Protein AF-A0A072PX23-F1 (afdb_monomer)

Foldseek 3Di:
DPLQVVLVVLVVVLLVVLLVCQAPFDVVVTAADAFEAAEQSLLSSQLSLQVCLAENHFHPVLCVCVVVVVVQVLVDDLPDLHDDDDPVSCVVRPPRGRNVSSQRAAERAYEQYFDAPDQRPVNPDSSRSGSEDHQSHLEYHYEHEQLAFQVNSHGDFYADDPPDDQDPVSGGYDYHEHEYFYDYRCLCCPDDPDVLSVLLNVLLSQLRCVVVVNDHDDPADPVHRPPPPPQWWDPCLPPQQPDPAGDEPAADPDPGPPDDPVVVVVVVSVPGDGDNDADDPGPRRNYAYEPNCVRYDCPYPPNQFFPPDCPPQWTHGNDHPPHDDTHHHDDDDPSSVVSSSSRNVTTDDRPDDPDDPPD

Sequence (359 aa):
MSAGAYGLGISSNIRSIYGFLAHNYDPNPGDEIFFFGFSRGAFTARSIAGLVTKLGLLTKRGMDYFPEVYDEFYKSPAETPDFHFSDSLLKKIGKDRVDKAKYSVKIVGVWDTVEFHGAGMSGEKIEFHNAKLSRKIQYAYHALALDERRSPYAPTLWQWPSGYTPNSDGTGLQVMKQVWFSGVHSDVGGGKYDPSCSDVTLAWMIAQCHGDGKLSFIDEDPENPDDANEYYLLPDRLKKNPNTRWTRLAKAPDPDPLDTFWDTAWDTIQSFSSQDRKALVLDNTKERIHRSVRDRDLKAWPCSLLDGTNQGGAWGLKVPGQGGRALQEAEPDPVADAIEEKYINRIRAAPGQKGAAKI

Structure (mmCIF, N/CA/C/O backbone):
data_AF-A0A072PX23-F1
#
_entry.id   AF-A0A072PX23-F1
#
loop_
_atom_site.group_PDB
_atom_site.id
_atom_site.type_symbol
_atom_site.label_atom_id
_atom_site.label_alt_id
_atom_site.label_comp_id
_atom_site.label_asym_id
_atom_site.label_entity_id
_atom_site.label_seq_id
_atom_site.pdbx_PDB_ins_code
_atom_site.Cartn_x
_atom_site.Cartn_y
_atom_site.Cartn_z
_atom_site.occupancy
_atom_site.B_iso_or_equiv
_atom_site.auth_seq_id
_atom_site.auth_comp_id
_atom_site.auth_asym_id
_atom_site.auth_atom_id
_atom_site.pdbx_PDB_model_num
ATOM 1 N N . MET A 1 1 ? -7.756 30.399 -4.592 1.00 25.22 1 MET A N 1
ATOM 2 C CA . MET A 1 1 ? -8.877 29.785 -3.841 1.00 25.22 1 MET A CA 1
ATOM 3 C C . MET A 1 1 ? -8.954 28.257 -4.006 1.00 25.22 1 MET A C 1
ATOM 5 O O . MET A 1 1 ? -10.022 27.693 -3.837 1.00 25.22 1 MET A O 1
ATOM 9 N N . SER A 1 2 ? -7.857 27.548 -4.299 1.00 28.66 2 SER A N 1
ATOM 10 C CA . SER A 1 2 ? -7.917 26.123 -4.671 1.00 28.66 2 SER A CA 1
ATOM 11 C C . SER A 1 2 ? -7.426 25.161 -3.576 1.00 28.66 2 SER A C 1
ATOM 13 O O . SER A 1 2 ? -7.948 24.063 -3.481 1.00 28.66 2 SER A O 1
ATOM 15 N N . ALA A 1 3 ? -6.520 25.560 -2.676 1.00 29.39 3 ALA A N 1
ATOM 16 C CA . ALA A 1 3 ? -5.943 24.648 -1.674 1.00 29.39 3 ALA A CA 1
ATOM 17 C C . ALA A 1 3 ? -6.942 24.098 -0.625 1.00 29.39 3 ALA A C 1
ATOM 19 O O . ALA A 1 3 ? -6.778 22.969 -0.175 1.00 29.39 3 ALA A O 1
ATOM 20 N N . GLY A 1 4 ? -7.985 24.857 -0.257 1.00 26.73 4 GLY A N 1
ATOM 21 C CA . GLY A 1 4 ? -8.984 24.435 0.744 1.00 26.73 4 GLY A CA 1
ATOM 22 C C . GLY A 1 4 ? -9.999 23.397 0.243 1.00 26.73 4 GLY A C 1
ATOM 23 O O . GLY A 1 4 ? -10.503 22.602 1.022 1.00 26.73 4 GLY A O 1
ATOM 24 N N . ALA A 1 5 ? -10.261 23.326 -1.066 1.00 33.44 5 ALA A N 1
ATOM 25 C CA . ALA A 1 5 ? -11.189 22.336 -1.624 1.00 33.44 5 ALA A CA 1
ATOM 26 C C . ALA A 1 5 ? -10.592 20.914 -1.665 1.00 33.44 5 ALA A C 1
ATOM 28 O O . ALA A 1 5 ? -11.327 19.927 -1.697 1.00 33.44 5 ALA A O 1
ATOM 29 N N . TYR A 1 6 ? -9.259 20.793 -1.655 1.00 42.44 6 TYR A N 1
ATOM 30 C CA . TYR A 1 6 ? -8.575 19.514 -1.859 1.00 42.44 6 TYR A CA 1
ATOM 31 C C . TYR A 1 6 ? -8.356 18.708 -0.567 1.00 42.44 6 TYR A C 1
ATOM 33 O O . TYR A 1 6 ? -8.429 17.480 -0.618 1.00 42.44 6 TYR A O 1
ATOM 41 N N . GLY A 1 7 ? -8.155 19.363 0.586 1.00 45.78 7 GLY A N 1
ATOM 42 C CA . GLY A 1 7 ? -8.105 18.697 1.900 1.00 45.78 7 GLY A CA 1
ATOM 43 C C . GLY A 1 7 ? -9.457 18.091 2.292 1.00 45.78 7 GLY A C 1
ATOM 44 O O . GLY A 1 7 ? -9.535 16.925 2.687 1.00 45.78 7 GLY A O 1
ATOM 45 N N . LEU A 1 8 ? -10.538 18.836 2.026 1.00 51.56 8 LEU A N 1
ATOM 46 C CA . LEU A 1 8 ? -11.923 18.383 2.191 1.00 51.56 8 LEU A CA 1
ATOM 47 C C . LEU A 1 8 ? -12.223 17.090 1.413 1.00 51.56 8 LEU A C 1
ATOM 49 O O . LEU A 1 8 ? -12.950 16.228 1.912 1.00 51.56 8 LEU A O 1
ATOM 53 N N . GLY A 1 9 ? -11.629 16.918 0.225 1.00 64.88 9 GLY A N 1
ATOM 54 C CA . GLY A 1 9 ? -11.797 15.723 -0.604 1.00 64.88 9 GLY A CA 1
ATOM 55 C C . GLY A 1 9 ? -11.237 14.447 0.034 1.00 64.88 9 GLY A C 1
ATOM 56 O O . GLY A 1 9 ? -11.906 13.416 0.025 1.00 64.88 9 GLY A O 1
ATOM 57 N N . ILE A 1 10 ? -10.053 14.503 0.654 1.00 69.81 10 ILE A N 1
ATOM 58 C CA . ILE A 1 10 ? -9.449 13.322 1.301 1.00 69.81 10 ILE A CA 1
ATOM 59 C C . ILE A 1 10 ? -10.177 12.962 2.583 1.00 69.81 10 ILE A C 1
ATOM 61 O O . ILE A 1 10 ? -10.516 11.793 2.770 1.00 69.81 10 ILE A O 1
ATOM 65 N N . SER A 1 11 ? -10.464 13.942 3.445 1.00 75.50 11 SER A N 1
ATOM 66 C CA . SER A 1 11 ? -11.243 13.685 4.659 1.00 75.50 11 SER A CA 1
ATOM 67 C C . SER A 1 11 ? -12.612 13.105 4.302 1.00 75.50 11 SER A C 1
ATOM 69 O O . SER A 1 11 ? -13.101 12.203 4.976 1.00 75.50 11 SER A O 1
ATOM 71 N N . SER A 1 12 ? -13.245 13.583 3.224 1.00 81.31 12 SER A N 1
ATOM 72 C CA . SER A 1 12 ? -14.483 12.991 2.700 1.00 81.31 12 SER A CA 1
ATOM 73 C C . SER A 1 12 ? -14.292 11.542 2.237 1.00 81.31 12 SER A C 1
ATOM 75 O O . SER A 1 12 ? -15.055 10.668 2.651 1.00 81.31 12 SER A O 1
ATOM 77 N N . ASN A 1 13 ? -13.245 11.255 1.458 1.00 84.75 13 ASN A N 1
ATOM 78 C CA . ASN A 1 13 ? -12.951 9.901 0.982 1.00 84.75 13 ASN A CA 1
ATOM 79 C C . ASN A 1 13 ? -12.694 8.930 2.138 1.00 84.75 13 ASN A C 1
ATOM 81 O O . ASN A 1 13 ? -13.273 7.852 2.159 1.00 84.75 13 ASN A O 1
ATOM 85 N N . ILE A 1 14 ? -11.887 9.311 3.131 1.00 87.50 14 ILE A N 1
ATOM 86 C CA . ILE A 1 14 ? -11.585 8.461 4.294 1.00 87.50 14 ILE A CA 1
ATOM 87 C C . ILE A 1 14 ? -12.855 8.157 5.084 1.00 87.50 14 ILE A C 1
ATOM 89 O O . ILE A 1 14 ? -13.103 6.999 5.409 1.00 87.50 14 ILE A O 1
ATOM 93 N N . ARG A 1 15 ? -13.686 9.171 5.353 1.00 89.62 15 ARG A N 1
ATOM 94 C CA . ARG A 1 15 ? -14.976 8.987 6.037 1.00 89.62 15 ARG A CA 1
ATOM 95 C C . ARG A 1 15 ? -15.917 8.083 5.240 1.00 89.62 15 ARG A C 1
ATOM 97 O O . ARG A 1 15 ? -16.551 7.210 5.823 1.00 89.62 15 ARG A O 1
ATOM 104 N N . SER A 1 16 ? -15.958 8.248 3.919 1.00 92.19 16 SER A N 1
ATOM 105 C CA . SER A 1 16 ? -16.788 7.432 3.025 1.00 92.19 16 SER A CA 1
ATOM 106 C C . SER A 1 16 ? -16.322 5.975 2.987 1.00 92.19 16 SER A C 1
ATOM 108 O O . SER A 1 16 ? -17.139 5.071 3.136 1.00 92.19 16 SER A O 1
ATOM 110 N N . ILE A 1 17 ? -15.011 5.734 2.868 1.00 94.94 17 ILE A N 1
ATOM 111 C CA . ILE A 1 17 ? -14.429 4.384 2.898 1.00 94.94 17 ILE A CA 1
ATOM 112 C C . ILE A 1 17 ? -14.666 3.739 4.266 1.00 94.94 17 ILE A C 1
ATOM 114 O O . ILE A 1 17 ? -15.087 2.589 4.335 1.00 94.94 17 ILE A O 1
ATOM 118 N N . TYR A 1 18 ? -14.449 4.473 5.361 1.00 95.88 18 TYR A N 1
ATOM 119 C CA . TYR A 1 18 ? -14.726 3.966 6.704 1.00 95.88 18 TYR A CA 1
ATOM 120 C C . TYR A 1 18 ? -16.203 3.586 6.868 1.00 95.88 18 TYR A C 1
ATOM 122 O O . TYR A 1 18 ? -16.509 2.505 7.366 1.00 95.88 18 TYR A O 1
ATOM 130 N N . GLY A 1 19 ? -17.116 4.440 6.394 1.00 97.06 19 GLY A N 1
ATOM 131 C CA . GLY A 1 19 ? -18.546 4.155 6.364 1.00 97.06 19 GLY A CA 1
ATOM 132 C C . GLY A 1 19 ? -18.865 2.894 5.562 1.00 97.06 19 GLY A C 1
ATOM 133 O O . GLY A 1 19 ? -19.565 2.023 6.072 1.00 97.06 19 GLY A O 1
ATOM 134 N N . PHE A 1 20 ? -18.305 2.744 4.360 1.00 97.19 20 PHE A N 1
ATOM 135 C CA . PHE A 1 20 ? -18.459 1.534 3.548 1.00 97.19 20 PHE A CA 1
ATOM 136 C C . PHE A 1 20 ? -18.014 0.277 4.309 1.00 97.19 20 PHE A C 1
ATOM 138 O O . PHE A 1 20 ? -18.760 -0.699 4.364 1.00 97.19 20 PHE A O 1
ATOM 145 N N . LEU A 1 21 ? -16.848 0.310 4.957 1.00 97.88 21 LEU A N 1
ATOM 146 C CA . LEU A 1 21 ? -16.348 -0.819 5.744 1.00 97.88 21 LEU A CA 1
ATOM 147 C C . LEU A 1 21 ? -17.257 -1.126 6.938 1.00 97.88 21 LEU A C 1
ATOM 149 O O . LEU A 1 21 ? -17.643 -2.272 7.127 1.00 97.88 21 LEU A O 1
ATOM 153 N N . ALA A 1 22 ? -17.674 -0.115 7.702 1.00 97.25 22 ALA A N 1
ATOM 154 C CA . ALA A 1 22 ? -18.580 -0.285 8.842 1.00 97.25 22 ALA A CA 1
ATOM 155 C C . ALA A 1 22 ? -19.941 -0.905 8.458 1.00 97.25 22 ALA A C 1
ATOM 157 O O . ALA A 1 22 ? -20.584 -1.565 9.278 1.00 97.25 22 ALA A O 1
ATOM 158 N N . HIS A 1 23 ? -20.389 -0.703 7.215 1.00 96.50 23 HIS A N 1
ATOM 159 C CA . HIS A 1 23 ? -21.647 -1.258 6.713 1.00 96.50 23 HIS A CA 1
ATOM 160 C C . HIS A 1 23 ? -21.522 -2.673 6.147 1.00 96.50 23 HIS A C 1
ATOM 162 O O . HIS A 1 23 ? -22.518 -3.400 6.157 1.00 96.50 23 HIS A O 1
ATOM 168 N N . ASN A 1 24 ? -20.347 -3.055 5.650 1.00 96.38 24 ASN A N 1
ATOM 169 C CA . ASN A 1 24 ? -20.184 -4.289 4.880 1.00 96.38 24 ASN A CA 1
ATOM 170 C C . ASN A 1 24 ? -19.290 -5.331 5.555 1.00 96.38 24 ASN A C 1
ATOM 172 O O . ASN A 1 24 ? -19.389 -6.495 5.198 1.00 96.38 24 ASN A O 1
ATOM 176 N N . TYR A 1 25 ? -18.469 -4.939 6.531 1.00 97.00 25 TYR A N 1
ATOM 177 C CA . TYR A 1 25 ? -17.578 -5.854 7.238 1.00 97.00 25 TYR A CA 1
ATOM 178 C C . TYR A 1 25 ? -18.366 -6.890 8.044 1.00 97.00 25 TYR A C 1
ATOM 180 O O . TYR A 1 25 ? -19.068 -6.529 8.998 1.00 97.00 25 TYR A O 1
ATOM 188 N N . ASP A 1 26 ? -18.203 -8.170 7.714 1.00 95.38 26 ASP A N 1
ATOM 189 C CA . ASP A 1 26 ? -18.678 -9.269 8.542 1.00 95.38 26 ASP A CA 1
ATOM 190 C C . ASP A 1 26 ? -17.642 -9.579 9.631 1.00 95.38 26 ASP A C 1
ATOM 192 O O . ASP A 1 26 ? -16.517 -10.005 9.345 1.00 95.38 26 ASP A O 1
ATOM 196 N N . PRO A 1 27 ? -17.983 -9.387 10.917 1.00 93.19 27 PRO A N 1
ATOM 197 C CA . PRO A 1 27 ? -17.113 -9.807 11.989 1.00 93.19 27 PRO A CA 1
ATOM 198 C C . PRO A 1 27 ? -16.885 -11.324 12.028 1.00 93.19 27 PRO A C 1
ATOM 200 O O . PRO A 1 27 ? -15.869 -11.723 12.576 1.00 93.19 27 PRO A O 1
ATOM 203 N N . ASN A 1 28 ? -17.764 -12.196 11.544 1.00 92.56 28 ASN A N 1
ATOM 204 C CA . ASN A 1 28 ? -17.696 -13.633 11.820 1.00 92.56 28 ASN A CA 1
ATOM 205 C C . ASN A 1 28 ? -17.541 -14.455 10.525 1.00 92.56 28 ASN A C 1
ATOM 207 O O . ASN A 1 28 ? -18.525 -14.650 9.825 1.00 92.56 28 ASN A O 1
ATOM 211 N N . PRO A 1 29 ? -16.346 -15.007 10.228 1.00 89.12 29 PRO A N 1
ATOM 212 C CA . PRO A 1 29 ? -15.157 -15.099 11.088 1.00 89.12 29 PRO A CA 1
ATOM 213 C C . PRO A 1 29 ? -14.333 -13.803 11.190 1.00 89.12 29 PRO A C 1
ATOM 215 O O . PRO A 1 29 ? -13.571 -13.654 12.148 1.00 89.12 29 PRO A O 1
ATOM 218 N N . GLY A 1 30 ? -14.531 -12.864 10.262 1.00 92.25 30 GLY A N 1
ATOM 219 C CA . GLY A 1 30 ? -13.852 -11.572 10.208 1.00 92.25 30 GLY A CA 1
ATOM 220 C C . GLY A 1 30 ? -13.264 -11.355 8.826 1.00 92.25 30 GLY A C 1
ATOM 221 O O . GLY A 1 30 ? -12.303 -12.039 8.482 1.00 92.25 30 GLY A O 1
ATOM 222 N N . ASP A 1 31 ? -13.807 -10.405 8.065 1.00 94.94 31 ASP A N 1
ATOM 223 C CA . ASP A 1 31 ? -13.301 -10.144 6.716 1.00 94.94 31 ASP A CA 1
ATOM 224 C C . ASP A 1 31 ? -11.833 -9.699 6.728 1.00 94.94 31 ASP A C 1
ATOM 226 O O . ASP A 1 31 ? -11.320 -9.118 7.695 1.00 94.94 31 ASP A O 1
ATOM 230 N N . GLU A 1 32 ? -11.155 -9.953 5.615 1.00 94.38 32 GLU A N 1
ATOM 231 C CA . GLU A 1 32 ? -9.824 -9.435 5.326 1.00 94.38 32 GLU A CA 1
ATOM 232 C C . GLU A 1 32 ? -9.943 -8.157 4.483 1.00 94.38 32 GLU A C 1
ATOM 234 O O . GLU A 1 32 ? -10.728 -8.085 3.540 1.00 94.38 32 GLU A O 1
ATOM 239 N N . ILE A 1 33 ? -9.171 -7.124 4.828 1.00 95.94 33 ILE A N 1
ATOM 240 C CA . ILE A 1 33 ? -9.211 -5.819 4.160 1.00 95.94 33 ILE A CA 1
ATOM 241 C C . ILE A 1 33 ? -7.900 -5.582 3.416 1.00 95.94 33 ILE A C 1
ATOM 243 O O . ILE A 1 33 ? -6.809 -5.716 3.977 1.00 95.94 33 ILE A O 1
ATOM 247 N N . PHE A 1 34 ? -8.030 -5.164 2.161 1.00 96.06 34 PHE A N 1
ATOM 248 C CA . PHE A 1 34 ? -6.931 -4.867 1.254 1.00 96.06 34 PHE A CA 1
ATOM 249 C C . PHE A 1 34 ? -7.095 -3.435 0.755 1.00 96.06 34 PHE A C 1
ATOM 251 O O . PHE A 1 34 ? -8.143 -3.080 0.216 1.00 96.06 34 PHE A O 1
ATOM 258 N N . PHE A 1 35 ? -6.076 -2.600 0.942 1.00 96.75 35 PHE A N 1
ATOM 259 C CA . PHE A 1 35 ? -6.090 -1.226 0.454 1.00 96.75 35 PHE A CA 1
ATOM 260 C C . PHE A 1 35 ? -5.077 -1.042 -0.661 1.00 96.75 35 PHE A C 1
ATOM 262 O O . PHE A 1 35 ? -3.897 -1.348 -0.490 1.00 96.75 35 PHE A O 1
ATOM 269 N N . PHE A 1 36 ? -5.539 -0.460 -1.766 1.00 95.56 36 PHE A N 1
ATOM 270 C CA . PHE A 1 36 ? -4.695 -0.084 -2.886 1.00 95.56 36 PHE A CA 1
ATOM 271 C C . PHE A 1 36 ? -4.855 1.392 -3.222 1.00 95.56 36 PHE A C 1
ATOM 273 O O . PHE A 1 36 ? -5.948 1.949 -3.108 1.00 95.56 36 PHE A O 1
ATOM 280 N N . GLY A 1 37 ? -3.773 2.047 -3.634 1.00 93.25 37 GLY A N 1
ATOM 281 C CA . GLY A 1 37 ? -3.861 3.442 -4.050 1.00 93.25 37 GLY A CA 1
ATOM 282 C C . GLY A 1 37 ? -2.606 3.963 -4.727 1.00 93.25 37 GLY A C 1
ATOM 283 O O . GLY A 1 37 ? -1.498 3.545 -4.415 1.00 93.25 37 GLY A O 1
ATOM 284 N N . PHE A 1 38 ? -2.787 4.925 -5.627 1.00 91.12 38 PHE A N 1
ATOM 285 C CA . PHE A 1 38 ? -1.712 5.647 -6.305 1.00 91.12 38 PHE A CA 1
ATOM 286 C C . PHE A 1 38 ? -1.719 7.122 -5.884 1.00 91.12 38 PHE A C 1
ATOM 288 O O . PHE A 1 38 ? -2.790 7.716 -5.722 1.00 91.12 38 PHE A O 1
ATOM 295 N N . SER A 1 39 ? -0.543 7.733 -5.713 1.00 85.81 39 SER A N 1
ATOM 296 C CA . SER A 1 39 ? -0.391 9.174 -5.494 1.00 85.81 39 SER A CA 1
ATOM 297 C C . SER A 1 39 ? -1.101 9.637 -4.212 1.00 85.81 39 SER A C 1
ATOM 299 O O . SER A 1 39 ? -0.893 9.096 -3.127 1.00 85.81 39 SER A O 1
ATOM 301 N N . ARG A 1 40 ? -2.005 10.610 -4.309 1.00 82.44 40 ARG A N 1
ATOM 302 C CA . ARG A 1 40 ? -2.888 11.029 -3.208 1.00 82.44 40 ARG A CA 1
ATOM 303 C C . ARG A 1 40 ? -3.872 9.932 -2.779 1.00 82.44 40 ARG A C 1
ATOM 305 O O . ARG A 1 40 ? -4.266 9.864 -1.614 1.00 82.44 40 ARG A O 1
ATOM 312 N N . GLY A 1 41 ? -4.254 9.051 -3.703 1.00 86.25 41 GLY A N 1
ATOM 313 C CA . GLY A 1 41 ? -5.030 7.849 -3.399 1.00 86.25 41 GLY A CA 1
ATOM 314 C C . GLY A 1 41 ? -4.245 6.874 -2.521 1.00 86.25 41 GLY A C 1
ATOM 315 O O . GLY A 1 41 ? -4.814 6.296 -1.602 1.00 86.25 41 GLY A O 1
ATOM 316 N N . ALA A 1 42 ? -2.925 6.767 -2.711 1.00 90.50 42 ALA A N 1
ATOM 317 C CA . ALA A 1 42 ? -2.057 5.999 -1.818 1.00 90.50 42 ALA A CA 1
ATOM 318 C C . ALA A 1 42 ? -2.028 6.589 -0.403 1.00 90.50 42 ALA A C 1
ATOM 320 O O . ALA A 1 42 ? -2.119 5.862 0.584 1.00 90.50 42 ALA A O 1
ATOM 321 N N . PHE A 1 43 ? -1.957 7.918 -0.290 1.00 87.50 43 PHE A N 1
ATOM 322 C CA . PHE A 1 43 ? -2.018 8.593 1.007 1.00 87.50 43 PHE A CA 1
ATOM 323 C C . PHE A 1 43 ? -3.361 8.347 1.712 1.00 87.50 43 PHE A C 1
ATOM 325 O O . PHE A 1 43 ? -3.399 8.080 2.915 1.00 87.50 43 PHE A O 1
ATOM 332 N N . THR A 1 44 ? -4.456 8.359 0.944 1.00 89.38 44 THR A N 1
ATOM 333 C CA . THR A 1 44 ? -5.803 8.005 1.418 1.00 89.38 44 THR A CA 1
ATOM 334 C C . THR A 1 44 ? -5.838 6.560 1.922 1.00 89.38 44 THR A C 1
ATOM 336 O O . THR A 1 44 ? -6.226 6.342 3.066 1.00 89.38 44 THR A O 1
ATOM 339 N N . ALA A 1 45 ? -5.359 5.598 1.120 1.00 93.94 45 ALA A N 1
ATOM 340 C CA . ALA A 1 45 ? -5.281 4.170 1.446 1.00 93.94 45 ALA A CA 1
ATOM 341 C C . ALA A 1 45 ? -4.488 3.904 2.737 1.00 93.94 45 ALA A C 1
ATOM 343 O O . ALA A 1 45 ? -4.935 3.174 3.620 1.00 93.94 45 ALA A O 1
ATOM 344 N N . ARG A 1 46 ? -3.336 4.561 2.891 1.00 92.94 46 ARG A N 1
ATOM 345 C CA . ARG A 1 46 ? -2.519 4.485 4.108 1.00 92.94 46 ARG A CA 1
ATOM 346 C C . ARG A 1 46 ? -3.245 5.053 5.321 1.00 92.94 46 ARG A C 1
ATOM 348 O O . ARG A 1 46 ? -3.262 4.421 6.372 1.00 92.94 46 ARG A O 1
ATOM 355 N N . SER A 1 47 ? -3.866 6.219 5.165 1.00 90.50 47 SER A N 1
ATOM 356 C CA . SER A 1 47 ? -4.572 6.906 6.250 1.00 90.50 47 SER A CA 1
ATOM 357 C C . SER A 1 47 ? -5.769 6.107 6.765 1.00 90.50 47 SER A C 1
ATOM 359 O O . SER A 1 47 ? -5.930 5.965 7.979 1.00 90.50 47 SER A O 1
ATOM 361 N N . ILE A 1 48 ? -6.581 5.536 5.866 1.00 94.00 48 ILE A N 1
ATOM 362 C CA . ILE A 1 48 ? -7.711 4.686 6.264 1.00 94.00 48 ILE A CA 1
ATOM 363 C C . ILE A 1 48 ? -7.239 3.364 6.882 1.00 94.00 48 ILE A C 1
ATOM 365 O O . ILE A 1 48 ? -7.802 2.942 7.890 1.00 94.00 48 ILE A O 1
ATOM 369 N N . ALA A 1 49 ? -6.162 2.754 6.371 1.00 95.25 49 ALA A N 1
ATOM 370 C CA . ALA A 1 49 ? -5.563 1.569 6.987 1.00 95.25 49 ALA A CA 1
ATOM 371 C C . ALA A 1 49 ? -5.098 1.853 8.424 1.00 95.25 49 ALA A C 1
ATOM 373 O O . ALA A 1 49 ? -5.375 1.089 9.353 1.00 95.25 49 ALA A O 1
ATOM 374 N N . GLY A 1 50 ? -4.444 2.994 8.637 1.00 92.44 50 GLY A N 1
ATOM 375 C CA . GLY A 1 50 ? -4.104 3.465 9.970 1.00 92.44 50 GLY A CA 1
ATOM 376 C C . GLY A 1 50 ? -5.343 3.648 10.853 1.00 92.44 50 GLY A C 1
ATOM 377 O O . GLY A 1 50 ? -5.315 3.298 12.033 1.00 92.44 50 GLY A O 1
ATOM 378 N N . LEU A 1 51 ? -6.434 4.216 10.322 1.00 92.38 51 LEU A N 1
ATOM 379 C CA . LEU A 1 51 ? -7.644 4.496 11.106 1.00 92.38 51 LEU A CA 1
ATOM 380 C C . LEU A 1 51 ? -8.269 3.187 11.589 1.00 92.38 51 LEU A C 1
ATOM 382 O O . LEU A 1 51 ? -8.473 3.015 12.789 1.00 92.38 51 LEU A O 1
ATOM 386 N N . VAL A 1 52 ? -8.461 2.234 10.675 1.00 95.50 52 VAL A N 1
ATOM 387 C CA . VAL A 1 52 ? -8.987 0.898 10.988 1.00 95.50 52 VAL A CA 1
ATOM 388 C C . VAL A 1 52 ? -8.095 0.179 12.000 1.00 95.50 52 VAL A C 1
ATOM 390 O O . VAL A 1 52 ? -8.594 -0.370 12.976 1.00 95.50 52 VAL A O 1
ATOM 393 N N . THR A 1 53 ? -6.769 0.219 11.845 1.00 94.62 53 THR A N 1
ATOM 394 C CA . THR A 1 53 ? -5.869 -0.498 12.770 1.00 94.62 53 THR A CA 1
ATOM 395 C C . THR A 1 53 ? -5.792 0.112 14.173 1.00 94.62 53 THR A C 1
ATOM 397 O O . THR A 1 53 ? -5.579 -0.613 15.153 1.00 94.62 53 THR A O 1
ATOM 400 N N . LYS A 1 54 ? -5.994 1.426 14.313 1.00 92.88 54 LYS A N 1
ATOM 401 C CA . LYS A 1 54 ? -6.021 2.094 15.623 1.00 92.88 54 LYS A CA 1
ATOM 402 C C . LYS A 1 54 ? -7.374 1.990 16.313 1.00 92.88 54 LYS A C 1
ATOM 404 O O . LYS A 1 54 ? -7.421 1.751 17.521 1.00 92.88 54 LYS A O 1
ATOM 409 N N . LEU A 1 55 ? -8.451 2.192 15.561 1.00 93.38 55 LEU A N 1
ATOM 410 C CA . LEU A 1 55 ? -9.801 2.363 16.089 1.00 93.38 55 LEU A CA 1
ATOM 411 C C . LEU A 1 55 ? -10.627 1.074 16.023 1.00 93.38 55 LEU A C 1
ATOM 413 O O . LEU A 1 55 ? -11.408 0.805 16.930 1.00 93.38 55 LEU A O 1
ATOM 417 N N . GLY A 1 56 ? -10.398 0.235 15.017 1.00 95.31 56 GLY A N 1
ATOM 418 C CA . GLY A 1 56 ? -11.306 -0.838 14.624 1.00 95.31 56 GLY A CA 1
ATOM 419 C C . GLY A 1 56 ? -12.368 -0.307 13.667 1.00 95.31 56 GLY A C 1
ATOM 420 O O . GLY A 1 56 ? -12.151 0.695 12.986 1.00 95.31 56 GLY A O 1
ATOM 421 N N . LEU A 1 57 ? -13.514 -0.981 13.617 1.00 97.50 57 LEU A N 1
ATOM 422 C CA . LEU A 1 57 ? -14.690 -0.502 12.893 1.00 97.50 57 LEU A CA 1
ATOM 423 C C . LEU A 1 57 ? -15.834 -0.237 13.869 1.00 97.50 57 LEU A C 1
ATOM 425 O O . LEU A 1 57 ? -15.960 -0.903 14.895 1.00 97.50 57 LEU A O 1
ATOM 429 N N . LEU A 1 58 ? -16.691 0.722 13.539 1.00 97.62 58 LEU A N 1
ATOM 430 C CA . LEU A 1 58 ? -17.998 0.847 14.173 1.00 97.62 58 LEU A CA 1
ATOM 431 C C . LEU A 1 58 ? -18.952 -0.126 13.483 1.00 97.62 58 LEU A C 1
ATOM 433 O O . LEU A 1 58 ? -18.762 -0.483 12.323 1.00 97.62 58 LEU A O 1
ATOM 437 N N . THR A 1 59 ? -19.986 -0.558 14.194 1.00 96.50 59 THR A N 1
ATOM 438 C CA . THR A 1 59 ? -21.114 -1.235 13.542 1.00 96.50 59 THR A CA 1
ATOM 439 C C . THR A 1 59 ? -21.984 -0.211 12.810 1.00 96.50 59 THR A C 1
ATOM 441 O O . THR A 1 59 ? -21.870 0.991 13.056 1.00 96.50 59 THR A O 1
ATOM 444 N N . LYS A 1 60 ? -22.934 -0.680 11.991 1.00 95.50 60 LYS A N 1
ATOM 445 C CA . LYS A 1 60 ? -23.964 0.168 11.362 1.00 95.50 60 LYS A CA 1
ATOM 446 C C . LYS A 1 60 ? -24.631 1.136 12.348 1.00 95.50 60 LYS A C 1
ATOM 448 O O . LYS A 1 60 ? -24.818 2.293 12.012 1.00 95.50 60 LYS A O 1
ATOM 453 N N . ARG A 1 61 ? -24.940 0.681 13.569 1.00 95.50 61 ARG A N 1
ATOM 454 C CA . ARG A 1 61 ? -25.523 1.525 14.627 1.00 95.50 61 ARG A CA 1
ATOM 455 C C . ARG A 1 61 ? -24.494 2.463 15.254 1.00 95.50 61 ARG A C 1
ATOM 457 O O . ARG A 1 61 ? -24.782 3.621 15.512 1.00 95.50 61 ARG A O 1
ATOM 464 N N . GLY A 1 62 ? -23.270 1.980 15.463 1.00 96.19 62 GLY A N 1
ATOM 465 C CA . GLY A 1 62 ? -22.187 2.795 16.018 1.00 96.19 62 GLY A CA 1
ATOM 466 C C . GLY A 1 62 ? -21.849 4.002 15.142 1.00 96.19 62 GLY A C 1
ATOM 467 O O . GLY A 1 62 ? -21.422 5.029 15.665 1.00 96.19 62 GLY A O 1
ATOM 468 N N . MET A 1 63 ? -22.086 3.901 13.829 1.00 96.81 63 MET A N 1
ATOM 469 C CA . MET A 1 63 ? -21.887 4.995 12.877 1.00 96.81 63 MET A CA 1
ATOM 470 C C . MET A 1 63 ? -22.740 6.241 13.162 1.00 96.81 63 MET A C 1
ATOM 472 O O . MET A 1 63 ? -22.328 7.323 12.747 1.00 96.81 63 MET A O 1
ATOM 476 N N . ASP A 1 64 ? -23.832 6.140 13.929 1.00 96.44 64 ASP A N 1
ATOM 477 C CA . ASP A 1 64 ? -24.610 7.306 14.387 1.00 96.44 64 ASP A CA 1
ATOM 478 C C . ASP A 1 64 ? -23.750 8.280 15.217 1.00 96.44 64 ASP A C 1
ATOM 480 O O . ASP A 1 64 ? -23.980 9.489 15.219 1.00 96.44 64 ASP A O 1
ATOM 484 N N . TYR A 1 65 ? -22.710 7.763 15.879 1.00 96.44 65 TYR A N 1
ATOM 485 C CA . TYR A 1 65 ? -21.758 8.534 16.682 1.00 96.44 65 TYR A CA 1
ATOM 486 C C . TYR A 1 65 ? -20.449 8.835 15.941 1.00 96.44 65 TYR A C 1
ATOM 488 O O . TYR A 1 65 ? -19.519 9.386 16.532 1.00 96.44 65 TYR A O 1
ATOM 496 N N . PHE A 1 66 ? -20.339 8.482 14.656 1.00 94.69 66 PHE A N 1
ATOM 497 C CA . PHE A 1 66 ? -19.085 8.600 13.911 1.00 94.69 66 PHE A CA 1
ATOM 498 C C . PHE A 1 66 ? -18.493 10.018 13.883 1.00 94.69 66 PHE A C 1
ATOM 500 O O . PHE A 1 66 ? -17.280 10.112 14.053 1.00 94.69 66 PHE A O 1
ATOM 507 N N . PRO A 1 67 ? -19.263 11.118 13.737 1.00 92.56 67 PRO A N 1
ATOM 508 C CA . PRO A 1 67 ? -18.690 12.465 13.794 1.00 92.56 67 PRO A CA 1
ATOM 509 C C . PRO A 1 67 ? -17.951 12.746 15.111 1.00 92.56 67 PRO A C 1
ATOM 511 O O . PRO A 1 67 ? -16.823 13.226 15.094 1.00 92.56 67 PRO A O 1
ATOM 514 N N . GLU A 1 68 ? -18.542 12.363 16.246 1.00 93.75 68 GLU A N 1
ATOM 515 C CA . GLU A 1 68 ? -17.949 12.546 17.578 1.00 93.75 68 GLU A CA 1
ATOM 516 C C . GLU A 1 68 ? -16.698 11.672 17.758 1.00 93.75 68 GLU A C 1
ATOM 518 O O . GLU A 1 68 ? -15.677 12.127 18.272 1.00 93.75 68 GLU A O 1
ATOM 523 N N . VAL A 1 69 ? -16.767 10.422 17.285 1.00 93.00 69 VAL A N 1
ATOM 524 C CA . VAL A 1 69 ? -15.644 9.473 17.283 1.00 93.00 69 VAL A CA 1
ATOM 525 C C . VAL A 1 69 ? -14.478 9.991 16.457 1.00 93.00 69 VAL A C 1
ATOM 527 O O . VAL A 1 69 ? -13.333 9.940 16.903 1.00 93.00 69 VAL A O 1
ATOM 530 N N . TYR A 1 70 ? -14.765 10.465 15.248 1.00 89.19 70 TYR A N 1
ATOM 531 C CA . TYR A 1 70 ? -13.770 10.977 14.323 1.00 89.19 70 TYR A CA 1
ATOM 532 C C . TYR A 1 70 ? -13.096 12.211 14.935 1.00 89.19 70 TYR A C 1
ATOM 534 O O . TYR A 1 70 ? -11.877 12.229 15.063 1.00 89.19 70 TYR A O 1
ATOM 542 N N . ASP A 1 71 ? -13.864 13.177 15.441 1.00 88.25 71 ASP A N 1
ATOM 543 C CA . ASP A 1 71 ? -13.323 14.375 16.094 1.00 88.25 71 ASP A CA 1
ATOM 544 C C . ASP A 1 71 ? -12.420 14.060 17.296 1.00 88.25 71 ASP A C 1
ATOM 546 O O . ASP A 1 71 ? -11.398 14.721 17.498 1.00 88.25 71 ASP A O 1
ATOM 550 N N . GLU A 1 72 ? -12.786 13.075 18.120 1.00 90.38 72 GLU A N 1
ATOM 551 C CA . GLU A 1 72 ? -11.961 12.644 19.251 1.00 90.38 72 GLU A CA 1
ATOM 552 C C . GLU A 1 72 ? -10.689 11.925 18.775 1.00 90.38 72 GLU A C 1
ATOM 554 O O . GLU A 1 72 ? -9.597 12.188 19.285 1.00 90.38 72 GLU A O 1
ATOM 559 N N . PHE A 1 73 ? -10.803 11.090 17.739 1.00 87.19 73 PHE A N 1
ATOM 560 C CA . PHE A 1 73 ? -9.671 10.414 17.111 1.00 87.19 73 PHE A CA 1
ATOM 561 C C . PHE A 1 73 ? -8.609 11.398 16.608 1.00 87.19 73 PHE A C 1
ATOM 563 O O . PHE A 1 73 ? -7.428 11.205 16.891 1.00 87.19 73 PHE A O 1
ATOM 570 N N . TYR A 1 74 ? -9.001 12.482 15.934 1.00 78.75 74 TYR A N 1
ATOM 571 C CA . TYR A 1 74 ? -8.044 13.478 15.427 1.00 78.75 74 TYR A CA 1
ATOM 572 C C . TYR A 1 74 ? -7.387 14.327 16.514 1.00 78.75 74 TYR A C 1
ATOM 574 O O . TYR A 1 74 ? -6.325 14.906 16.288 1.00 78.75 74 TYR A O 1
ATOM 582 N N . LYS A 1 75 ? -7.988 14.391 17.703 1.00 84.12 75 LYS A N 1
ATOM 583 C CA . LYS A 1 75 ? -7.392 15.051 18.872 1.00 84.12 75 LYS A CA 1
ATOM 584 C C . LYS A 1 75 ? -6.461 14.116 19.650 1.00 84.12 75 LYS A C 1
ATOM 586 O O . LYS A 1 75 ? -5.687 14.597 20.477 1.00 84.12 75 LYS A O 1
ATOM 591 N N . SER A 1 76 ? -6.521 12.805 19.400 1.00 79.19 76 SER A N 1
ATOM 592 C CA . SER A 1 76 ? -5.644 11.819 20.032 1.00 79.19 76 SER A CA 1
ATOM 593 C C . SER A 1 76 ? -4.198 11.974 19.543 1.00 79.19 76 SER A C 1
ATOM 595 O O . SER A 1 76 ? -3.976 12.194 18.350 1.00 79.19 76 SER A O 1
ATOM 597 N N . PRO A 1 77 ? -3.190 11.788 20.417 1.00 78.44 77 PRO A N 1
ATOM 598 C CA . PRO A 1 77 ? -1.795 11.784 19.995 1.00 78.44 77 PRO A CA 1
ATOM 599 C C . PRO A 1 77 ? -1.528 10.744 18.900 1.00 78.44 77 PRO A C 1
ATOM 601 O O . PRO A 1 77 ? -2.006 9.608 18.954 1.00 78.44 77 PRO A O 1
ATOM 604 N N . ALA A 1 78 ? -0.726 11.125 17.910 1.00 69.50 78 ALA A N 1
ATOM 605 C CA . ALA A 1 78 ? -0.401 10.293 16.756 1.00 69.50 78 ALA A CA 1
ATOM 606 C C . ALA A 1 78 ? 0.397 9.035 17.130 1.00 69.50 78 ALA A C 1
ATOM 608 O O . ALA A 1 78 ? 0.361 8.027 16.421 1.00 69.50 78 ALA A O 1
ATOM 609 N N . GLU A 1 79 ? 1.141 9.103 18.226 1.00 72.31 79 GLU A N 1
ATOM 610 C CA . GLU A 1 79 ? 2.074 8.081 18.682 1.00 72.31 79 GLU A CA 1
ATOM 611 C C . GLU A 1 79 ? 1.379 6.928 19.410 1.00 72.31 79 GLU A C 1
ATOM 613 O O . GLU A 1 79 ? 1.994 5.876 19.595 1.00 72.31 79 GLU A O 1
ATOM 618 N N . THR A 1 80 ? 0.108 7.081 19.803 1.00 79.06 80 THR A N 1
ATOM 619 C CA . THR A 1 80 ? -0.610 5.988 20.462 1.00 79.06 80 THR A CA 1
ATOM 620 C C . THR A 1 80 ? -0.858 4.843 19.471 1.00 79.06 80 THR A C 1
ATOM 622 O O . THR A 1 80 ? -1.321 5.082 18.344 1.00 79.06 80 THR A O 1
ATOM 625 N N . PRO A 1 81 ? -0.539 3.587 19.851 1.00 79.44 81 PRO A N 1
ATOM 626 C CA . PRO A 1 81 ? -0.728 2.426 18.979 1.00 79.44 81 PRO A CA 1
ATOM 627 C C . PRO A 1 81 ? -2.211 2.112 18.744 1.00 79.44 81 PRO A C 1
ATOM 629 O O . PRO A 1 81 ? -2.576 1.599 17.685 1.00 79.44 81 PRO A O 1
ATOM 632 N N . ASP A 1 82 ? -3.056 2.468 19.712 1.00 86.38 82 ASP A N 1
ATOM 633 C CA . ASP A 1 82 ? -4.497 2.268 19.704 1.00 86.38 82 ASP A CA 1
ATOM 634 C C . ASP A 1 82 ? -5.199 3.581 20.037 1.00 86.38 82 ASP A C 1
ATOM 636 O O . ASP A 1 82 ? -4.699 4.403 20.810 1.00 86.38 82 ASP A O 1
ATOM 640 N N . PHE A 1 83 ? -6.379 3.764 19.450 1.00 88.69 83 PHE A N 1
ATOM 641 C CA . PHE A 1 83 ? -7.288 4.814 19.872 1.00 88.69 83 PHE A CA 1
ATOM 642 C C . PHE A 1 83 ? -8.050 4.357 21.119 1.00 88.69 83 PHE A C 1
ATOM 644 O O . PHE A 1 83 ? -8.599 3.250 21.154 1.00 88.69 83 PHE A O 1
ATOM 651 N N . HIS A 1 84 ? -8.075 5.220 22.131 1.00 89.56 84 HIS A N 1
ATOM 652 C CA . HIS A 1 84 ? -8.809 5.006 23.369 1.00 89.56 84 HIS A CA 1
ATOM 653 C C . HIS A 1 84 ? -9.973 5.987 23.417 1.00 89.56 84 HIS A C 1
ATOM 655 O O . HIS A 1 84 ? -9.762 7.185 23.563 1.00 89.56 84 HIS A O 1
ATOM 661 N N . PHE A 1 85 ? -11.188 5.458 23.291 1.00 91.25 85 PHE A N 1
ATOM 662 C CA . PHE A 1 85 ? -12.414 6.233 23.431 1.00 91.25 85 PHE A CA 1
ATOM 663 C C . PHE A 1 85 ? -12.537 6.791 24.854 1.00 91.25 85 PHE A C 1
ATOM 665 O O . PHE A 1 85 ? -12.301 6.074 25.830 1.00 91.25 85 PHE A O 1
ATOM 672 N N . SER A 1 86 ? -12.985 8.036 24.974 1.00 93.44 86 SER A N 1
ATOM 673 C CA . SER A 1 86 ? -13.347 8.654 26.241 1.00 93.44 86 SER A CA 1
ATOM 674 C C . SER A 1 86 ? -14.504 7.909 26.906 1.00 93.44 86 SER A C 1
ATOM 676 O O . SER A 1 86 ? -15.380 7.350 26.240 1.00 93.44 86 SER A O 1
ATOM 678 N N . ASP A 1 87 ? -14.574 7.962 28.238 1.00 94.31 87 ASP A N 1
ATOM 679 C CA . ASP A 1 87 ? -15.666 7.342 29.001 1.00 94.31 87 ASP A CA 1
ATOM 680 C C . ASP A 1 87 ? -17.051 7.819 28.541 1.00 94.31 87 ASP A C 1
ATOM 682 O O . ASP A 1 87 ? -18.027 7.067 28.573 1.00 94.31 87 ASP A O 1
ATOM 686 N N . SER A 1 88 ? -17.146 9.080 28.109 1.00 94.00 88 SER A N 1
ATOM 687 C CA . SER A 1 88 ? -18.389 9.666 27.606 1.00 94.00 88 SER A CA 1
ATOM 688 C C . SER A 1 88 ? -18.850 9.000 26.309 1.00 94.00 88 SER A C 1
ATOM 690 O O . SER A 1 88 ? -20.021 8.644 26.172 1.00 94.00 88 SER A O 1
ATOM 692 N N . LEU A 1 89 ? -17.915 8.764 25.392 1.00 93.25 89 LEU A N 1
ATOM 693 C CA . LEU A 1 89 ? -18.171 8.189 24.085 1.00 93.25 89 LEU A CA 1
ATOM 694 C C . LEU A 1 89 ? -18.377 6.672 24.181 1.00 93.25 89 LEU A C 1
ATOM 696 O O . LEU A 1 89 ? -19.282 6.128 23.551 1.00 93.25 89 LEU A O 1
ATOM 700 N N . LEU A 1 90 ? -17.634 5.998 25.068 1.00 93.50 90 LEU A N 1
ATOM 701 C CA . LEU A 1 90 ? -17.855 4.590 25.409 1.00 93.50 90 LEU A CA 1
ATOM 702 C C . LEU A 1 90 ? -19.266 4.334 25.943 1.00 93.50 90 LEU A C 1
ATOM 704 O O . LEU A 1 90 ? -19.873 3.327 25.579 1.00 93.50 90 LEU A O 1
ATOM 708 N N . LYS A 1 91 ? -19.809 5.235 26.773 1.00 94.44 91 LYS A N 1
ATOM 709 C CA . LYS A 1 91 ? -21.190 5.128 27.278 1.00 94.44 91 LYS A CA 1
ATOM 710 C C . LYS A 1 91 ? -22.235 5.265 26.170 1.00 94.44 91 LYS A C 1
ATOM 712 O O . LYS A 1 91 ? -23.255 4.588 26.245 1.00 94.44 91 LYS A O 1
ATOM 717 N N . LYS A 1 92 ? -21.987 6.114 25.167 1.00 93.62 92 LYS A N 1
ATOM 718 C CA . LYS A 1 92 ? -22.889 6.301 24.018 1.00 93.62 92 LYS A CA 1
ATOM 719 C C . LYS A 1 92 ? -22.851 5.112 23.054 1.00 93.62 92 LYS A C 1
ATOM 721 O O . LYS A 1 92 ? -23.896 4.577 22.711 1.00 93.62 92 LYS A O 1
ATOM 726 N N . ILE A 1 93 ? -21.653 4.682 22.654 1.00 94.38 93 ILE A N 1
ATOM 727 C CA . ILE A 1 93 ? -21.455 3.635 21.635 1.00 94.38 93 ILE A CA 1
ATOM 728 C C . ILE A 1 93 ? -21.688 2.235 22.213 1.00 94.38 93 ILE A C 1
ATOM 730 O O . ILE A 1 93 ? -22.114 1.319 21.513 1.00 94.38 93 ILE A O 1
ATOM 734 N N . GLY A 1 94 ? -21.377 2.020 23.493 1.00 92.62 94 GLY A N 1
ATOM 735 C CA . GLY A 1 94 ? -21.566 0.731 24.149 1.00 92.62 94 GLY A CA 1
ATOM 736 C C . GLY A 1 94 ? -20.835 -0.405 23.428 1.00 92.62 94 GLY A C 1
ATOM 737 O O . GLY A 1 94 ? -19.605 -0.443 23.404 1.00 92.62 94 GLY A O 1
ATOM 738 N N . LYS A 1 95 ? -21.596 -1.358 22.875 1.00 92.62 95 LYS A N 1
ATOM 739 C CA . LYS A 1 95 ? -21.081 -2.543 22.160 1.00 92.62 95 LYS A CA 1
ATOM 740 C C . LYS A 1 95 ? -21.076 -2.386 20.639 1.00 92.62 95 LYS A C 1
ATOM 742 O O . LYS A 1 95 ? -20.688 -3.324 19.952 1.00 92.62 95 LYS A O 1
ATOM 747 N N . ASP A 1 96 ? -21.471 -1.231 20.110 1.00 96.56 96 ASP A N 1
ATOM 748 C CA . ASP A 1 96 ? -21.646 -0.999 18.674 1.00 96.56 96 ASP A CA 1
ATOM 749 C C . ASP A 1 96 ? -20.313 -0.754 17.935 1.00 96.56 96 ASP A C 1
ATOM 751 O O . ASP A 1 96 ? -20.213 0.086 17.039 1.00 96.56 96 ASP A O 1
ATOM 755 N N . ARG A 1 97 ? -19.288 -1.539 18.282 1.00 95.44 97 ARG A N 1
ATOM 756 C CA . ARG A 1 97 ? -17.930 -1.522 17.729 1.00 95.44 97 ARG A CA 1
ATOM 757 C C . ARG A 1 97 ? -17.420 -2.934 17.445 1.00 95.44 97 ARG A C 1
ATOM 759 O O . ARG A 1 97 ? -17.847 -3.907 18.062 1.00 95.44 97 ARG A O 1
ATOM 766 N N . VAL A 1 98 ? -16.453 -3.028 16.544 1.00 96.19 98 VAL A N 1
ATOM 767 C CA . VAL A 1 98 ? -15.821 -4.264 16.086 1.00 96.19 98 VAL A CA 1
ATOM 768 C C . VAL A 1 98 ? -14.310 -4.142 16.277 1.00 96.19 98 VAL A C 1
ATOM 770 O O . VAL A 1 98 ? -13.553 -3.882 15.343 1.00 96.19 98 VAL A O 1
ATOM 773 N N . ASP A 1 99 ? -13.857 -4.339 17.516 1.00 94.00 99 ASP A N 1
ATOM 774 C CA . ASP A 1 99 ? -12.445 -4.171 17.897 1.00 94.00 99 ASP A CA 1
ATOM 775 C C . ASP A 1 99 ? -11.505 -5.129 17.141 1.00 94.00 99 ASP A C 1
ATOM 777 O O . ASP A 1 99 ? -10.363 -4.782 16.844 1.00 94.00 99 ASP A O 1
ATOM 781 N N . LYS A 1 100 ? -11.986 -6.319 16.756 1.00 93.50 100 LYS A N 1
ATOM 782 C CA . LYS A 1 100 ? -11.193 -7.282 15.973 1.00 93.50 100 LYS A CA 1
ATOM 783 C C . LYS A 1 100 ? -10.816 -6.789 14.577 1.00 93.50 100 LYS A C 1
ATOM 785 O O . LYS A 1 100 ? -9.789 -7.214 14.053 1.00 93.50 100 LYS A O 1
ATOM 790 N N . ALA A 1 101 ? -11.570 -5.840 14.015 1.00 96.44 101 ALA A N 1
ATOM 791 C CA . ALA A 1 101 ? -11.237 -5.229 12.731 1.00 96.44 101 ALA A CA 1
ATOM 792 C C . ALA A 1 101 ? -9.906 -4.453 12.784 1.00 96.44 101 ALA A C 1
ATOM 794 O O . ALA A 1 101 ? -9.299 -4.194 11.753 1.00 96.44 101 ALA A O 1
ATOM 795 N N . LYS A 1 102 ? -9.361 -4.162 13.975 1.00 95.50 102 LYS A N 1
ATOM 796 C CA . LYS A 1 102 ? -8.001 -3.615 14.109 1.00 95.50 102 LYS A CA 1
ATOM 797 C C . LYS A 1 102 ? -6.922 -4.491 13.451 1.00 95.50 102 LYS A C 1
ATOM 799 O O . LYS A 1 102 ? -5.853 -3.976 13.141 1.00 95.50 102 LYS A O 1
ATOM 804 N N . TYR A 1 103 ? -7.193 -5.783 13.246 1.00 94.69 103 TYR A N 1
ATOM 805 C CA . TYR A 1 103 ? -6.273 -6.772 12.667 1.00 94.69 103 TYR A CA 1
ATOM 806 C C . TYR A 1 103 ? -6.755 -7.333 11.315 1.00 94.69 103 TYR A C 1
ATOM 808 O O . TYR A 1 103 ? -6.214 -8.333 10.823 1.00 94.69 103 TYR A O 1
ATOM 816 N N . SER A 1 104 ? -7.788 -6.729 10.715 1.00 95.50 104 SER A N 1
ATOM 817 C CA . SER A 1 104 ? -8.338 -7.190 9.435 1.00 95.50 104 SER A CA 1
ATOM 818 C C . SER A 1 104 ? -7.545 -6.700 8.228 1.00 95.50 104 SER A C 1
ATOM 820 O O . SER A 1 104 ? -7.615 -7.330 7.179 1.00 95.50 104 SER A O 1
ATOM 822 N N . VAL A 1 105 ? -6.757 -5.627 8.358 1.00 95.81 105 VAL A N 1
ATOM 823 C CA . VAL A 1 105 ? -5.962 -5.089 7.245 1.00 95.81 105 VAL A CA 1
ATOM 824 C C . VAL A 1 105 ? -4.790 -6.018 6.927 1.00 95.81 105 VAL A C 1
ATOM 826 O O . VAL A 1 105 ? -3.808 -6.078 7.669 1.00 95.81 105 VAL A O 1
ATOM 829 N N . LYS A 1 106 ? -4.891 -6.744 5.811 1.00 95.31 106 LYS A N 1
ATOM 830 C CA . LYS A 1 106 ? -3.875 -7.706 5.372 1.00 95.31 106 LYS A CA 1
ATOM 831 C C . LYS A 1 106 ? -2.836 -7.049 4.489 1.00 95.31 106 LYS A C 1
ATOM 833 O O . LYS A 1 106 ? -1.657 -7.137 4.806 1.00 95.31 106 LYS A O 1
ATOM 838 N N . ILE A 1 107 ? -3.263 -6.339 3.448 1.00 96.19 107 ILE A N 1
ATOM 839 C CA . ILE A 1 107 ? -2.352 -5.700 2.492 1.00 96.19 107 ILE A CA 1
ATOM 840 C C . ILE A 1 107 ? -2.642 -4.206 2.400 1.00 96.19 107 ILE A C 1
ATOM 842 O O . ILE A 1 107 ? -3.795 -3.786 2.284 1.00 96.19 107 ILE A O 1
ATOM 846 N N . VAL A 1 108 ? -1.575 -3.409 2.391 1.00 97.25 108 VAL A N 1
ATOM 847 C CA . VAL A 1 108 ? -1.595 -2.037 1.877 1.00 97.25 108 VAL A CA 1
ATOM 848 C C . VAL A 1 108 ? -0.590 -1.945 0.732 1.00 97.25 108 VAL A C 1
ATOM 850 O O . VAL A 1 108 ? 0.617 -1.905 0.967 1.00 97.25 108 VAL A O 1
ATOM 853 N N . GLY A 1 109 ? -1.095 -1.947 -0.502 1.00 96.75 109 GLY A N 1
ATOM 854 C CA . GLY A 1 109 ? -0.309 -1.872 -1.731 1.00 96.75 109 GLY A CA 1
ATOM 855 C C . GLY A 1 109 ? -0.430 -0.497 -2.375 1.00 96.75 109 GLY A C 1
ATOM 856 O O . GLY A 1 109 ? -1.509 -0.080 -2.778 1.00 96.75 109 GLY A O 1
ATOM 857 N N . VAL A 1 110 ? 0.663 0.247 -2.465 1.00 96.56 110 VAL A N 1
ATOM 858 C CA . VAL A 1 110 ? 0.631 1.635 -2.918 1.00 96.56 110 VAL A CA 1
ATOM 859 C C . VAL A 1 110 ? 1.653 1.943 -3.997 1.00 96.56 110 VAL A C 1
ATOM 861 O O . VAL A 1 110 ? 2.749 1.388 -4.028 1.00 96.56 110 VAL A O 1
ATOM 864 N N . TRP A 1 111 ? 1.303 2.898 -4.852 1.00 95.31 111 TRP A N 1
ATOM 865 C CA . TRP A 1 111 ? 2.192 3.475 -5.851 1.00 95.31 111 TRP A CA 1
ATOM 866 C C . TRP A 1 111 ? 2.458 4.933 -5.503 1.00 95.31 111 TRP A C 1
ATOM 868 O O . TRP A 1 111 ? 1.530 5.722 -5.322 1.00 95.31 111 TRP A O 1
ATOM 878 N N . ASP A 1 112 ? 3.738 5.262 -5.387 1.00 88.88 112 ASP A N 1
ATOM 879 C CA . ASP A 1 112 ? 4.305 6.603 -5.313 1.00 88.88 112 ASP A CA 1
ATOM 880 C C . ASP A 1 112 ? 3.495 7.576 -4.441 1.00 88.88 112 ASP A C 1
ATOM 882 O O . ASP A 1 112 ? 2.979 8.593 -4.897 1.00 88.88 112 ASP A O 1
ATOM 886 N N . THR A 1 113 ? 3.307 7.204 -3.168 1.00 88.31 113 THR A N 1
ATOM 887 C CA . THR A 1 113 ? 2.570 8.021 -2.195 1.00 88.31 113 THR A CA 1
ATOM 888 C C . THR A 1 113 ? 3.138 9.432 -2.138 1.00 88.31 113 THR A C 1
ATOM 890 O O . THR A 1 113 ? 4.297 9.593 -1.776 1.00 88.31 113 THR A O 1
ATOM 893 N N . VAL A 1 114 ? 2.300 10.439 -2.378 1.00 77.94 114 VAL A N 1
ATOM 894 C CA . VAL A 1 114 ? 2.658 11.851 -2.202 1.00 77.94 114 VAL A CA 1
ATOM 895 C C . VAL A 1 114 ? 1.788 12.468 -1.117 1.00 77.94 114 VAL A C 1
ATOM 897 O O . VAL A 1 114 ? 0.557 12.374 -1.149 1.00 77.94 114 VAL A O 1
ATOM 900 N N . GLU A 1 115 ? 2.435 13.070 -0.127 1.00 69.50 115 GLU A N 1
ATOM 901 C CA . GLU A 1 115 ? 1.765 13.843 0.913 1.00 69.50 115 GLU A CA 1
ATOM 902 C C . GLU A 1 115 ? 1.442 15.253 0.415 1.00 69.50 115 GLU A C 1
ATOM 904 O O . GLU A 1 115 ? 2.088 15.807 -0.481 1.00 69.50 115 GLU A O 1
ATOM 909 N N . PHE A 1 116 ? 0.419 15.854 1.014 1.00 60.16 116 PHE A N 1
ATOM 910 C CA . PHE A 1 116 ? 0.077 17.238 0.746 1.00 60.16 116 PHE A CA 1
ATOM 911 C C . PHE A 1 116 ? 1.161 18.140 1.324 1.00 60.16 116 PHE A C 1
ATOM 913 O O . PHE A 1 116 ? 1.298 18.274 2.530 1.00 60.16 116 PHE A O 1
ATOM 920 N N . HIS A 1 117 ? 1.924 18.802 0.465 1.00 46.38 117 HIS A N 1
ATOM 921 C CA . HIS A 1 117 ? 2.799 19.885 0.893 1.00 46.38 117 HIS A CA 1
ATOM 922 C C . HIS A 1 117 ? 2.017 21.194 0.776 1.00 46.38 117 HIS A C 1
ATOM 924 O O . HIS A 1 117 ? 2.065 21.882 -0.240 1.00 46.38 117 HIS A O 1
ATOM 930 N N . GLY A 1 118 ? 1.230 21.509 1.802 1.00 40.22 118 GLY A N 1
ATOM 931 C CA . GLY A 1 118 ? 0.513 22.775 1.884 1.00 40.22 118 GLY A CA 1
ATOM 932 C C . GLY A 1 118 ? -0.390 22.835 3.104 1.00 40.22 118 GLY A C 1
ATOM 933 O O . GLY A 1 118 ? -1.312 22.037 3.231 1.00 40.22 118 GLY A O 1
ATOM 934 N N . ALA A 1 119 ? -0.154 23.808 3.986 1.00 36.66 119 ALA A N 1
ATOM 935 C CA . ALA A 1 119 ? -1.201 24.260 4.891 1.00 36.66 119 ALA A CA 1
ATOM 936 C C . ALA A 1 119 ? -2.413 24.636 4.028 1.00 36.66 119 ALA A C 1
ATOM 938 O O . ALA A 1 119 ? -2.268 25.418 3.081 1.00 36.66 119 ALA A O 1
ATOM 939 N N . GLY A 1 120 ? -3.593 24.080 4.314 1.00 36.75 120 GLY A N 1
ATOM 940 C CA . GLY A 1 120 ? -4.811 24.578 3.687 1.00 36.75 120 GLY A CA 1
ATOM 941 C C . GLY A 1 120 ? -4.864 26.096 3.882 1.00 36.75 120 GLY A C 1
ATOM 942 O O . GLY A 1 120 ? -4.494 26.594 4.948 1.00 36.75 120 GLY A O 1
ATOM 943 N N . MET A 1 121 ? -5.310 26.856 2.877 1.00 31.33 121 MET A N 1
ATOM 944 C CA . MET A 1 121 ? -5.453 28.327 2.942 1.00 31.33 121 MET A CA 1
ATOM 945 C C . MET A 1 121 ? -6.504 28.806 3.976 1.00 31.33 121 MET A C 1
ATOM 947 O O . MET A 1 121 ? -7.086 29.879 3.849 1.00 31.33 121 MET A O 1
ATOM 951 N N . SER A 1 122 ? -6.775 28.017 5.010 1.00 34.69 122 SER A N 1
ATOM 952 C CA . SER A 1 122 ? -7.688 28.309 6.113 1.00 34.69 122 SER A CA 1
ATOM 953 C C . SER A 1 122 ? -7.191 27.736 7.447 1.00 34.69 122 SER A C 1
ATOM 955 O O . SER A 1 122 ? -7.962 27.635 8.391 1.00 34.69 122 SER A O 1
ATOM 957 N N . GLY A 1 123 ? -5.909 27.359 7.552 1.00 30.56 123 GLY A N 1
ATOM 958 C CA . GLY A 1 123 ? -5.362 26.803 8.796 1.00 30.56 123 GLY A CA 1
ATOM 959 C C . GLY A 1 123 ? -5.788 25.360 9.076 1.00 30.56 123 GLY A C 1
ATOM 960 O O . GLY A 1 123 ? -5.528 24.861 10.170 1.00 30.56 123 GLY A O 1
ATOM 961 N N . GLU A 1 124 ? -6.388 24.677 8.093 1.00 37.31 124 GLU A N 1
ATOM 962 C CA . GLU A 1 124 ? -6.558 23.226 8.123 1.00 37.31 124 GLU A CA 1
ATOM 963 C C . GLU A 1 124 ? -5.161 22.599 8.134 1.00 37.31 124 GLU A C 1
ATOM 965 O O . GLU A 1 124 ? -4.439 22.575 7.128 1.00 37.31 124 GLU A O 1
ATOM 970 N N . LYS A 1 125 ? -4.740 22.165 9.327 1.00 40.62 125 LYS A N 1
ATOM 971 C CA . LYS A 1 125 ? -3.606 21.260 9.483 1.00 40.62 125 LYS A CA 1
ATOM 972 C C . LYS A 1 125 ? -3.929 20.045 8.631 1.00 40.62 125 LYS A C 1
ATOM 974 O O . LYS A 1 125 ? -5.055 19.574 8.666 1.00 40.62 125 LYS A O 1
ATOM 979 N N . ILE A 1 126 ? -2.967 19.537 7.872 1.00 47.47 126 ILE A N 1
ATOM 980 C CA . ILE A 1 126 ? -3.105 18.216 7.262 1.00 47.47 126 ILE A CA 1
ATOM 981 C C . ILE A 1 126 ? -3.297 17.252 8.434 1.00 47.47 126 ILE A C 1
ATOM 983 O O . ILE A 1 126 ? -2.355 16.946 9.157 1.00 47.47 126 ILE A O 1
ATOM 987 N N . GLU A 1 127 ? -4.549 16.870 8.682 1.00 45.72 127 GLU A N 1
ATOM 988 C CA . GLU A 1 127 ? -4.992 16.190 9.908 1.00 45.72 127 GLU A CA 1
ATOM 989 C C . GLU A 1 127 ? -4.461 14.746 9.988 1.00 45.72 127 GLU A C 1
ATOM 991 O O . GLU A 1 127 ? -4.684 14.011 10.947 1.00 45.72 127 GLU A O 1
ATOM 996 N N . PHE A 1 128 ? -3.737 14.305 8.962 1.00 53.38 128 PHE A N 1
ATOM 997 C CA . PHE A 1 128 ? -3.471 12.905 8.693 1.00 53.38 128 PHE A CA 1
ATOM 998 C C . PHE A 1 128 ? -2.170 12.426 9.319 1.00 53.38 128 PHE A C 1
ATOM 1000 O O . PHE A 1 128 ? -1.184 12.106 8.663 1.00 53.38 128 PHE A O 1
ATOM 1007 N N . HIS A 1 129 ? -2.223 12.255 10.632 1.00 55.12 129 HIS A N 1
ATOM 1008 C CA . HIS A 1 129 ? -1.171 11.629 11.424 1.00 55.12 129 HIS A CA 1
ATOM 1009 C C . HIS A 1 129 ? -1.052 10.099 11.238 1.00 55.12 129 HIS A C 1
ATOM 1011 O O . HIS A 1 129 ? -0.307 9.442 11.969 1.00 55.12 129 HIS A O 1
ATOM 1017 N N . ASN A 1 130 ? -1.774 9.511 10.274 1.00 62.84 130 ASN A N 1
ATOM 1018 C CA . ASN A 1 130 ? -2.008 8.067 10.202 1.00 62.84 130 ASN A CA 1
ATOM 1019 C C . ASN A 1 130 ? -1.511 7.379 8.924 1.00 62.84 130 ASN A C 1
ATOM 1021 O O . ASN A 1 130 ? -1.827 6.220 8.684 1.00 62.84 130 ASN A O 1
ATOM 1025 N N . ALA A 1 131 ? -0.700 8.064 8.115 1.00 71.81 131 ALA A N 1
ATOM 1026 C CA . ALA A 1 131 ? -0.029 7.433 6.980 1.00 71.81 131 ALA A CA 1
ATOM 1027 C C . ALA A 1 131 ? 1.191 6.579 7.399 1.00 71.81 131 ALA A C 1
ATOM 1029 O O . ALA A 1 131 ? 1.780 5.889 6.560 1.00 71.81 131 ALA A O 1
ATOM 1030 N N . LYS A 1 132 ? 1.599 6.619 8.678 1.00 86.12 132 LYS A N 1
ATOM 1031 C CA . LYS A 1 132 ? 2.678 5.783 9.235 1.00 86.12 132 LYS A CA 1
ATOM 1032 C C . LYS A 1 132 ? 2.303 4.298 9.172 1.00 86.12 132 LYS A C 1
ATOM 1034 O O . LYS A 1 132 ? 1.131 3.937 9.220 1.00 86.12 132 LYS A O 1
ATOM 1039 N N . LEU A 1 133 ? 3.308 3.430 9.075 1.00 89.94 133 LEU A N 1
ATOM 1040 C CA . LEU A 1 133 ? 3.079 1.991 8.994 1.00 89.94 133 LEU A CA 1
ATOM 1041 C C . LEU A 1 133 ? 2.630 1.437 10.354 1.00 89.94 133 LEU A C 1
ATOM 1043 O O . LEU A 1 133 ? 3.367 1.499 11.338 1.00 89.94 133 LEU A O 1
ATOM 1047 N N . SER A 1 134 ? 1.415 0.894 10.401 1.00 91.88 134 SER A N 1
ATOM 1048 C CA . SER A 1 134 ? 0.861 0.248 11.592 1.00 91.88 134 SER A CA 1
ATOM 1049 C C . SER A 1 134 ? 1.433 -1.156 11.777 1.00 91.88 134 SER A C 1
ATOM 1051 O O . SER A 1 134 ? 1.556 -1.917 10.822 1.00 91.88 134 SER A O 1
ATOM 1053 N N . ARG A 1 135 ? 1.702 -1.541 13.032 1.00 93.44 135 ARG A N 1
ATOM 1054 C CA . ARG A 1 135 ? 2.142 -2.901 13.407 1.00 93.44 135 ARG A CA 1
ATOM 1055 C C . ARG A 1 135 ? 1.060 -3.971 13.200 1.00 93.44 135 ARG A C 1
ATOM 1057 O O . ARG A 1 135 ? 1.341 -5.149 13.379 1.00 93.44 135 ARG A O 1
ATOM 1064 N N . LYS A 1 136 ? -0.174 -3.562 12.889 1.00 94.44 136 LYS A N 1
ATOM 1065 C CA . LYS A 1 136 ? -1.330 -4.449 12.690 1.00 94.44 136 LYS A CA 1
ATOM 1066 C C . LYS A 1 136 ? -1.696 -4.654 11.216 1.00 94.44 136 LYS A C 1
ATOM 1068 O O . LYS A 1 136 ? -2.614 -5.414 10.936 1.00 94.44 136 LYS A O 1
ATOM 1073 N N . ILE A 1 137 ? -0.997 -3.981 10.299 1.00 94.44 137 ILE A N 1
ATOM 1074 C CA . ILE A 1 137 ? -1.034 -4.292 8.862 1.00 94.44 137 ILE A CA 1
ATOM 1075 C C . ILE A 1 137 ? -0.110 -5.479 8.644 1.00 94.44 137 ILE A C 1
ATOM 1077 O O . ILE A 1 137 ? 1.009 -5.419 9.133 1.00 94.44 137 ILE A O 1
ATOM 1081 N N . GLN A 1 138 ? -0.535 -6.516 7.922 1.00 94.44 138 GLN A N 1
ATOM 1082 C CA . GLN A 1 138 ? 0.295 -7.712 7.736 1.00 94.44 138 GLN A CA 1
ATOM 1083 C C . GLN A 1 138 ? 1.394 -7.521 6.674 1.00 94.44 138 GLN A C 1
ATOM 1085 O O . GLN A 1 138 ? 2.560 -7.830 6.929 1.00 94.44 138 GLN A O 1
ATOM 1090 N N . TYR A 1 139 ? 1.050 -6.930 5.530 1.00 95.50 139 TYR A N 1
ATOM 1091 C CA . TYR A 1 139 ? 1.945 -6.737 4.390 1.00 95.50 139 TYR A CA 1
ATOM 1092 C C . TYR A 1 139 ? 1.830 -5.313 3.831 1.00 95.50 139 TYR A C 1
ATOM 1094 O O . TYR A 1 139 ? 0.732 -4.805 3.590 1.00 95.50 139 TYR A O 1
ATOM 1102 N N . ALA A 1 140 ? 2.971 -4.657 3.628 1.00 96.12 140 ALA A N 1
ATOM 1103 C CA . ALA A 1 140 ? 3.052 -3.295 3.112 1.00 96.12 140 ALA A CA 1
ATOM 1104 C C . ALA A 1 140 ? 3.956 -3.229 1.875 1.00 96.12 140 ALA A C 1
ATOM 1106 O O . ALA A 1 140 ? 5.163 -3.478 1.957 1.00 96.12 140 ALA A O 1
ATOM 1107 N N . TYR A 1 141 ? 3.370 -2.854 0.739 1.00 96.31 141 TYR A N 1
ATOM 1108 C CA . TYR A 1 141 ? 4.035 -2.809 -0.562 1.00 96.31 141 TYR A CA 1
ATOM 1109 C C . TYR A 1 141 ? 3.981 -1.411 -1.143 1.00 96.31 141 TYR A C 1
ATOM 1111 O O . TYR A 1 141 ? 2.911 -0.824 -1.240 1.00 96.31 141 TYR A O 1
ATOM 1119 N N . HIS A 1 142 ? 5.134 -0.861 -1.520 1.00 96.62 142 HIS A N 1
ATOM 1120 C CA . HIS A 1 142 ? 5.226 0.483 -2.080 1.00 96.62 142 HIS A CA 1
ATOM 1121 C C . HIS A 1 142 ? 6.128 0.494 -3.315 1.00 96.62 142 HIS A C 1
ATOM 1123 O O . HIS A 1 142 ? 7.341 0.331 -3.197 1.00 96.62 142 HIS A O 1
ATOM 1129 N N . ALA A 1 143 ? 5.539 0.711 -4.489 1.00 95.88 143 ALA A N 1
ATOM 1130 C CA . ALA A 1 143 ? 6.270 0.981 -5.724 1.00 95.88 143 ALA A CA 1
ATOM 1131 C C . ALA A 1 143 ? 6.562 2.485 -5.844 1.00 95.88 143 ALA A C 1
ATOM 1133 O O . ALA A 1 143 ? 5.650 3.299 -5.722 1.00 95.88 143 ALA A O 1
ATOM 1134 N N . LEU A 1 144 ? 7.820 2.864 -6.059 1.00 91.38 144 LEU A N 1
ATOM 1135 C CA . LEU A 1 144 ? 8.301 4.250 -6.023 1.00 91.38 144 LEU A CA 1
ATOM 1136 C C . LEU A 1 144 ? 8.867 4.686 -7.376 1.00 91.38 144 LEU A C 1
ATOM 1138 O O . LEU A 1 144 ? 9.564 3.908 -8.029 1.00 91.38 144 LEU A O 1
ATOM 1142 N N . ALA A 1 145 ? 8.615 5.936 -7.770 1.00 86.31 145 ALA A N 1
ATOM 1143 C CA . ALA A 1 145 ? 9.140 6.515 -9.004 1.00 86.31 145 ALA A CA 1
ATOM 1144 C C . ALA A 1 145 ? 10.576 7.011 -8.818 1.00 86.31 145 ALA A C 1
ATOM 1146 O O . ALA A 1 145 ? 10.826 7.999 -8.130 1.00 86.31 145 ALA A O 1
ATOM 1147 N N . LEU A 1 146 ? 11.538 6.329 -9.443 1.00 82.62 146 LEU A N 1
ATOM 1148 C CA . LEU A 1 146 ? 12.953 6.668 -9.312 1.00 82.62 146 LEU A CA 1
ATOM 1149 C C . LEU A 1 146 ? 13.298 8.003 -9.968 1.00 82.62 146 LEU A C 1
ATOM 1151 O O . LEU A 1 146 ? 14.184 8.694 -9.480 1.00 82.62 146 LEU A O 1
ATOM 1155 N N . ASP A 1 147 ? 12.630 8.364 -11.063 1.00 77.31 147 ASP A N 1
ATOM 1156 C CA . ASP A 1 147 ? 13.015 9.510 -11.888 1.00 77.31 147 ASP A CA 1
ATOM 1157 C C . ASP A 1 147 ? 12.165 10.764 -11.638 1.00 77.31 147 ASP A C 1
ATOM 1159 O O . ASP A 1 147 ? 12.355 11.779 -12.313 1.00 77.31 147 ASP A O 1
ATOM 1163 N N . GLU A 1 148 ? 11.255 10.725 -10.661 1.00 77.06 148 GLU A N 1
ATOM 1164 C CA . GLU A 1 148 ? 10.463 11.882 -10.249 1.00 77.06 148 GLU A CA 1
ATOM 1165 C C . GLU A 1 148 ? 11.324 12.907 -9.488 1.00 77.06 148 GLU A C 1
ATOM 1167 O O . GLU A 1 148 ? 12.020 12.578 -8.528 1.00 77.06 148 GLU A O 1
ATOM 1172 N N . ARG A 1 149 ? 11.288 14.172 -9.923 1.00 69.62 149 ARG A N 1
ATOM 1173 C CA . ARG A 1 149 ? 12.139 15.261 -9.386 1.00 69.62 149 ARG A CA 1
ATOM 1174 C C . ARG A 1 149 ? 11.369 16.498 -8.972 1.00 69.62 149 ARG A C 1
ATOM 1176 O O . ARG A 1 149 ? 11.949 17.448 -8.439 1.00 69.62 149 ARG A O 1
ATOM 1183 N N . ARG A 1 150 ? 10.074 16.542 -9.268 1.00 68.06 150 ARG A N 1
ATOM 1184 C CA . ARG A 1 150 ? 9.233 17.681 -8.925 1.00 68.06 150 ARG A CA 1
ATOM 1185 C C . ARG A 1 150 ? 9.010 17.637 -7.420 1.00 68.06 150 ARG A C 1
ATOM 1187 O O . ARG A 1 150 ? 8.434 16.683 -6.910 1.00 68.06 150 ARG A O 1
ATOM 1194 N N . SER A 1 151 ? 9.443 18.677 -6.708 1.00 66.31 151 SER A N 1
ATOM 1195 C CA . SER A 1 151 ? 9.336 18.734 -5.242 1.00 66.31 151 SER A CA 1
ATOM 1196 C C . SER A 1 151 ? 7.928 18.442 -4.688 1.00 66.31 151 SER A C 1
ATOM 1198 O O . SER A 1 151 ? 7.859 17.793 -3.647 1.00 66.31 151 SER A O 1
ATOM 1200 N N . PRO A 1 152 ? 6.813 18.853 -5.333 1.00 64.62 152 PRO A N 1
ATOM 1201 C 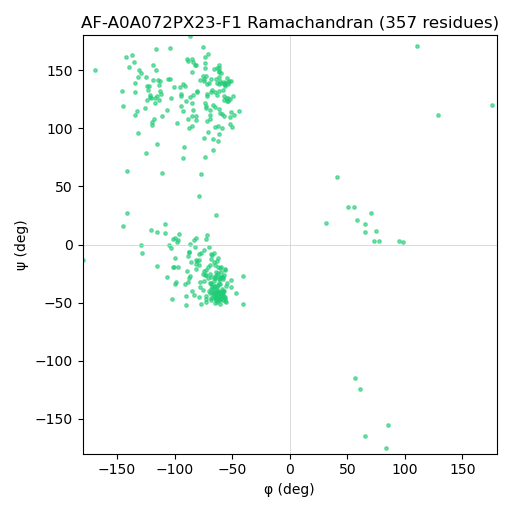CA . PRO A 1 152 ? 5.468 18.500 -4.863 1.00 64.62 152 PRO A CA 1
ATOM 1202 C C . PRO A 1 152 ? 5.134 17.000 -4.933 1.00 64.62 152 PRO A C 1
ATOM 1204 O O . PRO A 1 152 ? 4.165 16.570 -4.315 1.00 64.62 152 PRO A O 1
ATOM 1207 N N . TYR A 1 153 ? 5.923 16.218 -5.676 1.00 65.44 153 TYR A N 1
ATOM 1208 C CA . TYR A 1 153 ? 5.780 14.770 -5.851 1.00 65.44 153 TYR A CA 1
ATOM 1209 C C . TYR A 1 153 ? 6.868 13.987 -5.120 1.00 65.44 153 TYR A C 1
ATOM 1211 O O . TYR A 1 153 ? 7.083 12.814 -5.406 1.00 65.44 153 TYR A O 1
ATOM 1219 N N . ALA A 1 154 ? 7.557 14.621 -4.167 1.00 72.00 154 ALA A N 1
ATOM 1220 C CA . ALA A 1 154 ? 8.471 13.910 -3.291 1.00 72.00 154 ALA A CA 1
ATOM 1221 C C . ALA A 1 154 ? 7.708 12.784 -2.563 1.00 72.00 154 ALA A C 1
ATOM 1223 O O . ALA A 1 154 ? 6.692 13.062 -1.913 1.00 72.00 154 ALA A O 1
ATOM 1224 N N . PRO A 1 155 ? 8.163 11.524 -2.671 1.00 79.12 155 PRO A N 1
ATOM 1225 C CA . PRO A 1 155 ? 7.411 10.410 -2.131 1.00 79.12 155 PRO A CA 1
ATOM 1226 C C . PRO A 1 155 ? 7.505 10.364 -0.606 1.00 79.12 155 PRO A C 1
ATOM 1228 O O . PRO A 1 155 ? 8.570 10.539 -0.010 1.00 79.12 155 PRO A O 1
ATOM 1231 N N . THR A 1 156 ? 6.389 10.042 0.038 1.00 84.69 156 THR A N 1
ATOM 1232 C CA . THR A 1 156 ? 6.319 9.781 1.475 1.00 84.69 156 THR A CA 1
ATOM 1233 C C . THR A 1 156 ? 6.675 8.322 1.731 1.00 84.69 156 THR A C 1
ATOM 1235 O O . THR A 1 156 ? 5.842 7.437 1.536 1.00 84.69 156 THR A O 1
ATOM 1238 N N . LEU A 1 157 ? 7.894 8.045 2.189 1.00 87.25 157 LEU A N 1
ATOM 1239 C CA . LEU A 1 157 ? 8.316 6.680 2.519 1.00 87.25 157 LEU A CA 1
ATOM 1240 C C . LEU A 1 157 ? 7.688 6.171 3.824 1.00 87.25 157 LEU A C 1
ATOM 1242 O O . LEU A 1 157 ? 7.316 6.935 4.719 1.00 87.25 157 LEU A O 1
ATOM 1246 N N . TRP A 1 158 ? 7.595 4.853 3.952 1.00 90.69 158 TRP A N 1
ATOM 1247 C CA .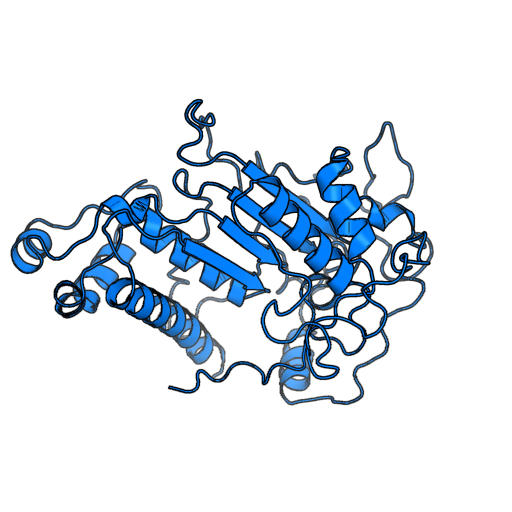 TRP A 1 158 ? 7.402 4.180 5.228 1.00 90.69 158 TRP A CA 1
ATOM 1248 C C . TRP A 1 158 ? 8.721 3.973 5.970 1.00 90.69 158 TRP A C 1
ATOM 1250 O O . TRP A 1 158 ? 9.802 3.901 5.385 1.00 90.69 158 TRP A O 1
ATOM 1260 N N . GLN A 1 159 ? 8.605 3.821 7.285 1.00 90.25 159 GLN A N 1
ATOM 1261 C CA . GLN A 1 159 ? 9.676 3.353 8.151 1.00 90.25 159 GLN A CA 1
ATOM 1262 C C . GLN A 1 159 ? 9.186 2.110 8.875 1.00 90.25 159 GLN A C 1
ATOM 1264 O O . GLN A 1 159 ? 8.058 2.083 9.378 1.00 90.25 159 GLN A O 1
ATOM 1269 N N . TRP A 1 160 ? 10.042 1.096 8.961 1.00 92.00 160 TRP A N 1
ATOM 1270 C CA . TRP A 1 160 ? 9.759 -0.044 9.817 1.00 92.00 160 TRP A CA 1
ATOM 1271 C C . TRP A 1 160 ? 9.660 0.425 11.279 1.00 92.00 160 TRP A C 1
ATOM 1273 O O . TRP A 1 160 ? 10.555 1.151 11.732 1.00 92.00 160 TRP A O 1
ATOM 1283 N N . PRO A 1 161 ? 8.623 0.024 12.040 1.00 89.38 161 PRO A N 1
ATOM 1284 C CA . PRO A 1 161 ? 8.467 0.469 13.419 1.00 89.38 161 PRO A CA 1
ATOM 1285 C C . PRO A 1 161 ? 9.691 0.111 14.276 1.00 89.38 161 PRO A C 1
ATOM 1287 O O . PRO A 1 161 ? 10.112 -1.045 14.329 1.00 89.38 161 PRO A O 1
ATOM 1290 N N . SER A 1 162 ? 10.259 1.099 14.972 1.00 86.50 162 SER A N 1
ATOM 1291 C CA . SER A 1 162 ? 11.428 0.878 15.832 1.00 86.50 162 SER A CA 1
ATOM 1292 C C . SER A 1 162 ? 11.126 -0.150 16.928 1.00 86.50 162 SER A C 1
ATOM 1294 O O . SER A 1 162 ? 10.024 -0.166 17.492 1.00 86.50 162 SER A O 1
ATOM 1296 N N . GLY A 1 163 ? 12.095 -1.031 17.191 1.00 88.12 163 GLY A N 1
ATOM 1297 C CA . GLY A 1 163 ? 11.990 -2.104 18.183 1.00 88.12 163 GLY A CA 1
ATOM 1298 C C . GLY A 1 163 ? 10.941 -3.178 17.875 1.00 88.12 163 GLY A C 1
ATOM 1299 O O . GLY A 1 163 ? 10.625 -3.971 18.755 1.00 88.12 163 GLY A O 1
ATOM 1300 N N . TYR A 1 164 ? 10.368 -3.205 16.667 1.00 90.75 164 TYR A N 1
ATOM 1301 C CA . TYR A 1 164 ? 9.365 -4.197 16.291 1.00 90.75 164 TYR A CA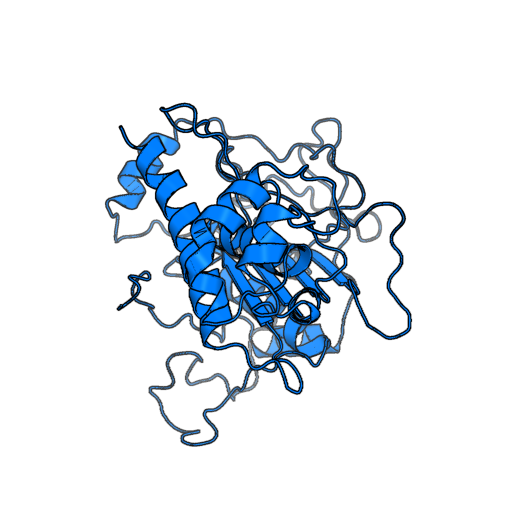 1
ATOM 1302 C C . TYR A 1 164 ? 9.992 -5.391 15.568 1.00 90.75 164 TYR A C 1
ATOM 1304 O O . TYR A 1 164 ? 10.724 -5.224 14.588 1.00 90.75 164 TYR A O 1
ATOM 1312 N N . THR A 1 165 ? 9.655 -6.590 16.036 1.00 91.44 165 THR A N 1
ATOM 1313 C CA . THR A 1 165 ? 10.008 -7.868 15.414 1.00 91.44 165 THR A CA 1
ATOM 1314 C C . THR A 1 165 ? 8.729 -8.544 14.911 1.00 91.44 165 THR A C 1
ATOM 1316 O O . THR A 1 165 ? 7.720 -8.480 15.616 1.00 91.44 165 THR A O 1
ATOM 1319 N N . PRO A 1 166 ? 8.726 -9.133 13.699 1.00 93.75 166 PRO A N 1
ATOM 1320 C CA . PRO A 1 166 ? 7.575 -9.885 13.206 1.00 93.75 166 PRO A CA 1
ATOM 1321 C C . PRO A 1 166 ? 7.194 -11.019 14.159 1.00 93.75 166 PRO A C 1
ATOM 1323 O O . PRO A 1 166 ? 8.068 -11.729 14.663 1.00 93.75 166 PRO A O 1
ATOM 1326 N N . ASN A 1 167 ? 5.894 -11.200 14.391 1.00 91.50 167 ASN A N 1
ATOM 1327 C CA . ASN A 1 167 ? 5.412 -12.293 15.230 1.00 91.50 167 ASN A CA 1
ATOM 1328 C C . ASN A 1 167 ? 5.588 -13.630 14.497 1.00 91.50 167 ASN A C 1
ATOM 1330 O O . ASN A 1 167 ? 5.277 -13.730 13.309 1.00 91.50 167 ASN A O 1
ATOM 1334 N N . SER A 1 168 ? 6.027 -14.670 15.210 1.00 90.50 168 SER A N 1
ATOM 1335 C CA . SER A 1 168 ? 6.269 -16.004 14.638 1.00 90.50 168 SER A CA 1
ATOM 1336 C C . SER A 1 168 ? 5.000 -16.748 14.217 1.00 90.50 168 SER A C 1
ATOM 1338 O O . SER A 1 168 ? 5.080 -17.698 13.446 1.00 90.50 168 SER A O 1
ATOM 1340 N N . ASP A 1 169 ? 3.835 -16.332 14.714 1.00 89.31 169 ASP A N 1
ATOM 1341 C CA . ASP A 1 169 ? 2.522 -16.872 14.344 1.00 89.31 169 ASP A CA 1
ATOM 1342 C C . ASP A 1 169 ? 1.951 -16.251 13.052 1.00 89.31 169 ASP A C 1
ATOM 1344 O O . ASP A 1 169 ? 0.821 -16.543 12.665 1.00 89.31 169 ASP A O 1
ATOM 1348 N N . GLY A 1 170 ? 2.717 -15.375 12.391 1.00 85.12 170 GLY A N 1
ATOM 1349 C CA . GLY A 1 170 ? 2.312 -14.686 11.170 1.00 85.12 170 GLY A CA 1
ATOM 1350 C C . GLY A 1 170 ? 1.354 -13.513 11.392 1.00 85.12 170 GLY A C 1
ATOM 1351 O O . GLY A 1 170 ? 0.927 -12.900 10.415 1.00 85.12 170 GLY A O 1
ATOM 1352 N N . THR A 1 171 ? 1.010 -13.163 12.637 1.00 88.50 171 THR A N 1
ATOM 1353 C CA . THR A 1 171 ? 0.127 -12.027 12.948 1.00 88.50 171 THR A CA 1
ATOM 1354 C C . THR A 1 171 ? 0.880 -10.696 13.011 1.00 88.50 171 THR A C 1
ATOM 1356 O O . THR A 1 171 ? 2.092 -10.647 13.210 1.00 88.50 171 THR A O 1
ATOM 1359 N N . GLY A 1 172 ? 0.167 -9.578 12.862 1.00 91.75 172 GLY A N 1
ATOM 1360 C CA . GLY A 1 172 ? 0.803 -8.257 12.820 1.00 91.75 172 GLY A CA 1
ATOM 1361 C C . GLY A 1 172 ? 1.700 -8.078 11.593 1.00 91.75 172 GLY A C 1
ATOM 1362 O O . GLY A 1 172 ? 1.596 -8.832 10.632 1.00 91.75 172 GLY A O 1
ATOM 1363 N N . LEU A 1 173 ? 2.557 -7.063 11.612 1.00 94.88 173 LEU A N 1
ATOM 1364 C CA . LEU A 1 173 ? 3.396 -6.685 10.480 1.00 94.88 173 LEU A CA 1
ATOM 1365 C C . LEU A 1 173 ? 4.489 -7.715 10.187 1.00 94.88 173 LEU A C 1
ATOM 1367 O O . LEU A 1 173 ? 5.424 -7.910 10.954 1.00 94.88 173 LEU A O 1
ATOM 1371 N N . GLN A 1 174 ? 4.397 -8.332 9.016 1.00 94.06 174 GLN A N 1
ATOM 1372 C CA . GLN A 1 174 ? 5.332 -9.352 8.560 1.00 94.06 174 GLN A CA 1
ATOM 1373 C C . GLN A 1 174 ? 6.324 -8.775 7.555 1.00 94.06 174 GLN A C 1
ATOM 1375 O O . GLN A 1 174 ? 7.535 -8.957 7.691 1.00 94.06 174 GLN A O 1
ATOM 1380 N N . VAL A 1 175 ? 5.829 -8.014 6.576 1.00 93.12 175 VAL A N 1
ATOM 1381 C CA . VAL A 1 175 ? 6.638 -7.565 5.437 1.00 93.12 175 VAL A CA 1
ATOM 1382 C C . VAL A 1 175 ? 6.422 -6.085 5.149 1.00 93.12 175 VAL A C 1
ATOM 1384 O O . VAL A 1 175 ? 5.304 -5.576 5.163 1.00 93.12 175 VAL A O 1
ATOM 1387 N N . MET A 1 176 ? 7.522 -5.399 4.836 1.00 94.50 176 MET A N 1
ATOM 1388 C CA . MET A 1 176 ? 7.518 -4.077 4.218 1.00 94.50 176 MET A CA 1
ATOM 1389 C C . MET A 1 176 ? 8.510 -4.089 3.054 1.00 94.50 176 MET A C 1
ATOM 1391 O O . MET A 1 176 ? 9.712 -4.231 3.293 1.00 94.50 176 MET A O 1
ATOM 1395 N N . LYS A 1 177 ? 8.024 -3.925 1.818 1.00 93.88 177 LYS A N 1
ATOM 1396 C CA . LYS A 1 177 ? 8.870 -3.746 0.626 1.00 93.88 177 LYS A CA 1
ATOM 1397 C C . LYS A 1 177 ? 8.599 -2.375 0.012 1.00 93.88 177 LYS A C 1
ATOM 1399 O O . LYS A 1 177 ? 7.469 -2.068 -0.359 1.00 93.88 177 LYS A O 1
ATOM 1404 N N . GLN A 1 178 ? 9.648 -1.564 -0.094 1.00 93.44 178 GLN A N 1
ATOM 1405 C CA . GLN A 1 178 ? 9.631 -0.276 -0.787 1.00 93.44 178 GLN A CA 1
ATOM 1406 C C . GLN A 1 178 ? 10.616 -0.359 -1.947 1.00 93.44 178 GLN A C 1
ATOM 1408 O O . GLN A 1 178 ? 11.825 -0.441 -1.721 1.00 93.44 178 GLN A O 1
ATOM 1413 N N . VAL A 1 179 ? 10.102 -0.416 -3.173 1.00 93.19 179 VAL A N 1
ATOM 1414 C CA . VAL A 1 179 ? 10.896 -0.740 -4.359 1.00 93.19 179 VAL A CA 1
ATOM 1415 C C . VAL A 1 179 ? 10.842 0.406 -5.358 1.00 93.19 179 VAL A C 1
ATOM 1417 O O . VAL A 1 179 ? 9.770 0.853 -5.752 1.00 93.19 179 VAL A O 1
ATOM 1420 N N . TRP A 1 180 ? 12.016 0.879 -5.764 1.00 90.94 180 TRP A N 1
ATOM 1421 C CA . TRP A 1 180 ? 12.197 1.923 -6.763 1.00 90.94 180 TRP A CA 1
ATOM 1422 C C . TRP A 1 180 ? 12.161 1.339 -8.178 1.00 90.94 180 TRP A C 1
ATOM 1424 O O . TRP A 1 180 ? 12.902 0.402 -8.490 1.00 90.94 180 TRP A O 1
ATOM 1434 N N . PHE A 1 181 ? 11.335 1.933 -9.036 1.00 88.69 181 PHE A N 1
ATOM 1435 C CA . PHE A 1 181 ? 11.147 1.573 -10.438 1.00 88.69 181 PHE A CA 1
ATOM 1436 C C . PHE A 1 181 ? 11.523 2.731 -11.353 1.00 88.69 181 PHE A C 1
ATOM 1438 O O . PHE A 1 181 ? 11.458 3.898 -10.975 1.00 88.69 181 PHE A O 1
ATOM 1445 N N . SER A 1 182 ? 11.904 2.396 -12.579 1.00 83.19 182 SER A N 1
ATOM 1446 C CA . SER A 1 182 ? 12.187 3.380 -13.620 1.00 83.19 182 SER A CA 1
ATOM 1447 C C . SER A 1 182 ? 10.949 4.187 -14.001 1.00 83.19 182 SER A C 1
ATOM 1449 O O . SER A 1 182 ? 9.869 3.620 -14.138 1.00 83.19 182 SER A O 1
ATOM 1451 N N . GLY A 1 183 ? 11.142 5.477 -14.267 1.00 79.38 183 GLY A N 1
ATOM 1452 C CA . GLY A 1 183 ? 10.102 6.393 -14.717 1.00 79.38 183 GLY A CA 1
ATOM 1453 C C . GLY A 1 183 ? 9.716 7.441 -13.673 1.00 79.38 183 GLY A C 1
ATOM 1454 O O . GLY A 1 183 ? 10.168 7.415 -12.523 1.00 79.38 183 GLY A O 1
ATOM 1455 N N . VAL A 1 184 ? 8.907 8.407 -14.110 1.00 78.00 184 VAL A N 1
ATOM 1456 C CA . VAL A 1 184 ? 8.336 9.452 -13.246 1.00 78.00 184 VAL A CA 1
ATOM 1457 C C . VAL A 1 184 ? 7.023 8.978 -12.609 1.00 78.00 184 VAL A C 1
ATOM 1459 O O . VAL A 1 184 ? 6.562 7.871 -12.878 1.00 78.00 184 VAL A O 1
ATOM 1462 N N . HIS A 1 185 ? 6.386 9.819 -11.791 1.00 81.19 185 HIS A N 1
ATOM 1463 C CA . HIS A 1 185 ? 5.182 9.489 -11.014 1.00 81.19 185 HIS A CA 1
ATOM 1464 C C . HIS A 1 185 ? 4.130 8.640 -11.765 1.00 81.19 185 HIS A C 1
ATOM 1466 O O . HIS A 1 185 ? 3.711 7.584 -11.292 1.00 81.19 185 HIS A O 1
ATOM 1472 N N . SER A 1 186 ? 3.737 9.064 -12.971 1.00 79.50 186 SER A N 1
ATOM 1473 C CA . SER A 1 186 ? 2.727 8.374 -13.793 1.00 79.50 186 SER A CA 1
ATOM 1474 C C . SER A 1 186 ? 3.262 7.179 -14.589 1.00 79.50 186 SER A C 1
ATOM 1476 O O . SER A 1 186 ? 2.468 6.359 -15.030 1.00 79.50 186 SER A O 1
ATOM 1478 N N . ASP A 1 187 ? 4.580 7.045 -14.764 1.00 80.62 187 ASP A N 1
ATOM 1479 C CA . ASP A 1 187 ? 5.173 5.821 -15.328 1.00 80.62 187 ASP A CA 1
ATOM 1480 C C . ASP A 1 187 ? 5.144 4.677 -14.310 1.00 80.62 187 ASP A C 1
ATOM 1482 O O . ASP A 1 187 ? 5.112 3.518 -14.696 1.00 80.62 187 ASP A O 1
ATOM 1486 N N . VAL A 1 188 ? 5.140 4.991 -13.009 1.00 85.62 188 VAL A N 1
ATOM 1487 C CA . VAL A 1 188 ? 5.028 3.993 -11.936 1.00 85.62 188 VAL A CA 1
ATOM 1488 C C . VAL A 1 188 ? 3.582 3.736 -11.547 1.00 85.62 188 VAL A C 1
ATOM 1490 O O . VAL A 1 188 ? 3.212 2.583 -11.367 1.00 85.62 188 VAL A O 1
ATOM 1493 N N . GLY A 1 189 ? 2.761 4.773 -11.397 1.00 83.38 189 GLY A N 1
ATOM 1494 C CA . GLY A 1 189 ? 1.365 4.611 -10.981 1.00 83.38 189 GLY A CA 1
ATOM 1495 C C . GLY A 1 189 ? 0.355 4.394 -12.104 1.00 83.38 189 GLY A C 1
ATOM 1496 O O . GLY A 1 189 ? -0.800 4.086 -11.820 1.00 83.38 189 GLY A O 1
ATOM 1497 N N . GLY A 1 190 ? 0.768 4.574 -13.359 1.00 80.44 190 GLY A N 1
ATOM 1498 C CA . GLY A 1 190 ? -0.106 4.524 -14.527 1.00 80.44 190 GLY A CA 1
ATOM 1499 C C . GLY A 1 190 ? -0.833 5.841 -14.815 1.00 80.44 190 GLY A C 1
ATOM 1500 O O . GLY A 1 190 ? -0.613 6.878 -14.180 1.00 80.44 190 GLY A O 1
ATOM 1501 N N . GLY A 1 191 ? -1.712 5.795 -15.820 1.00 70.19 191 GLY A N 1
ATOM 1502 C CA . GLY A 1 191 ? -2.493 6.944 -16.291 1.00 70.19 191 GLY A CA 1
ATOM 1503 C C . GLY A 1 191 ? -1.930 7.645 -17.530 1.00 70.19 191 GLY A C 1
ATOM 1504 O O . GLY A 1 191 ? -2.522 8.625 -17.968 1.00 70.19 191 GLY A O 1
ATOM 1505 N N . LYS A 1 192 ? -0.828 7.142 -18.099 1.00 65.88 192 LYS A N 1
ATOM 1506 C CA . LYS A 1 192 ? -0.364 7.504 -19.446 1.00 65.88 192 LYS A CA 1
ATOM 1507 C C . LYS A 1 192 ? -0.974 6.577 -20.498 1.00 65.88 192 LYS A C 1
ATOM 1509 O O . LYS A 1 192 ? -1.396 5.469 -20.174 1.00 65.88 192 LYS A O 1
ATOM 1514 N N . TYR A 1 193 ? -0.984 7.027 -21.755 1.00 61.88 193 TYR A N 1
ATOM 1515 C CA . TYR A 1 193 ? -1.423 6.207 -22.889 1.00 61.88 193 TYR A CA 1
ATOM 1516 C C . TYR A 1 193 ? -0.526 4.985 -23.110 1.00 61.88 193 TYR A C 1
ATOM 1518 O O . TYR A 1 193 ? -1.030 3.914 -23.428 1.00 61.88 193 TYR A O 1
ATOM 1526 N N . ASP A 1 194 ? 0.788 5.146 -22.931 1.00 69.25 194 ASP A N 1
ATOM 1527 C CA . ASP A 1 194 ? 1.739 4.038 -22.927 1.00 69.25 194 ASP A CA 1
ATOM 1528 C C . ASP A 1 194 ? 1.869 3.466 -21.503 1.00 69.25 194 ASP A C 1
ATOM 1530 O O . ASP A 1 194 ? 2.459 4.122 -20.636 1.00 69.25 194 ASP A O 1
ATOM 1534 N N . PRO A 1 195 ? 1.327 2.264 -21.232 1.00 72.31 195 PRO A N 1
ATOM 1535 C CA . PRO A 1 195 ? 1.372 1.662 -19.910 1.00 72.31 195 PRO A CA 1
ATOM 1536 C C . PRO A 1 195 ? 2.657 0.857 -19.677 1.00 72.31 195 PRO A C 1
ATOM 1538 O O . PRO A 1 195 ? 2.830 0.312 -18.591 1.00 72.31 195 PRO A O 1
ATOM 1541 N N . SER A 1 196 ? 3.578 0.787 -20.647 1.00 75.44 196 SER A N 1
ATOM 1542 C CA . SER A 1 196 ? 4.699 -0.165 -20.640 1.00 75.44 196 SER A CA 1
ATOM 1543 C C . SER A 1 196 ? 5.599 -0.065 -19.401 1.00 75.44 196 SER A C 1
ATOM 1545 O O . SER A 1 196 ? 6.247 -1.041 -19.026 1.00 75.44 196 SER A O 1
ATOM 1547 N N . CYS A 1 197 ? 5.674 1.099 -18.748 1.00 79.56 197 CYS A N 1
ATOM 1548 C CA . CYS A 1 197 ? 6.365 1.248 -17.463 1.00 79.56 197 CYS A CA 1
ATOM 1549 C C . CYS A 1 197 ? 5.486 0.896 -16.258 1.00 79.56 197 CYS A C 1
ATOM 1551 O O . CYS A 1 197 ? 5.969 0.239 -15.337 1.00 79.56 197 CYS A O 1
ATOM 1553 N N . SER A 1 198 ? 4.206 1.269 -16.266 1.00 83.50 198 SER A N 1
ATOM 1554 C CA . SER A 1 198 ? 3.294 0.979 -15.156 1.00 83.50 198 SER A CA 1
ATOM 1555 C C . SER A 1 198 ? 2.903 -0.495 -15.094 1.00 83.50 198 SER A C 1
ATOM 1557 O O . SER A 1 198 ? 2.647 -1.015 -14.014 1.00 83.50 198 SER A O 1
ATOM 1559 N N . ASP A 1 199 ? 2.939 -1.205 -16.223 1.00 83.75 199 ASP A N 1
ATOM 1560 C CA . ASP A 1 199 ? 2.725 -2.652 -16.278 1.00 83.75 199 ASP A CA 1
ATOM 1561 C C . ASP A 1 199 ? 3.779 -3.402 -15.466 1.00 83.75 199 ASP A C 1
ATOM 1563 O O . ASP A 1 199 ? 3.480 -4.414 -14.839 1.00 83.75 199 ASP A O 1
ATOM 1567 N N . VAL A 1 200 ? 5.009 -2.880 -15.422 1.00 87.38 200 VAL A N 1
ATOM 1568 C CA . VAL A 1 200 ? 6.097 -3.452 -14.621 1.00 87.38 200 VAL A CA 1
ATOM 1569 C C . VAL A 1 200 ? 5.772 -3.383 -13.135 1.00 87.38 200 VAL A C 1
ATOM 1571 O O . VAL A 1 200 ? 5.915 -4.366 -12.412 1.00 87.38 200 VAL A O 1
ATOM 1574 N N . THR A 1 201 ? 5.329 -2.218 -12.669 1.00 91.31 201 THR A N 1
ATOM 1575 C CA . THR A 1 201 ? 5.052 -1.986 -11.247 1.00 91.31 201 THR A CA 1
ATOM 1576 C C . THR A 1 201 ? 3.759 -2.678 -10.815 1.00 91.31 201 THR A C 1
ATOM 1578 O O . THR A 1 201 ? 3.651 -3.124 -9.672 1.00 91.31 201 THR A O 1
ATOM 1581 N N . LEU A 1 202 ? 2.792 -2.808 -11.727 1.00 89.50 202 LEU A N 1
ATOM 1582 C CA . LEU A 1 202 ? 1.568 -3.568 -11.520 1.00 89.50 202 LEU A CA 1
ATOM 1583 C C . LEU A 1 202 ? 1.854 -5.071 -11.441 1.00 89.50 202 LEU A C 1
ATOM 1585 O O . LEU A 1 202 ? 1.413 -5.711 -10.489 1.00 89.50 202 LEU A O 1
ATOM 1589 N N . ALA A 1 203 ? 2.644 -5.617 -12.371 1.00 88.38 203 ALA A N 1
ATOM 1590 C CA . ALA A 1 203 ? 3.083 -7.012 -12.339 1.00 88.38 203 ALA A CA 1
ATOM 1591 C C . ALA A 1 203 ? 3.843 -7.333 -11.042 1.00 88.38 203 ALA A C 1
ATOM 1593 O O . ALA A 1 203 ? 3.568 -8.348 -10.402 1.00 88.38 203 ALA A O 1
ATOM 1594 N N . TRP A 1 204 ? 4.724 -6.430 -10.600 1.00 92.12 204 TRP A N 1
ATOM 1595 C CA . TRP A 1 204 ? 5.402 -6.556 -9.311 1.00 92.12 204 TRP A CA 1
ATOM 1596 C C . TRP A 1 204 ? 4.417 -6.586 -8.136 1.00 92.12 204 TRP A C 1
ATOM 1598 O O . TRP A 1 204 ? 4.526 -7.453 -7.271 1.00 92.12 204 TRP A O 1
ATOM 1608 N N . MET A 1 205 ? 3.432 -5.680 -8.096 1.00 92.88 205 MET A N 1
ATOM 1609 C CA . MET A 1 205 ? 2.432 -5.648 -7.021 1.00 92.88 205 MET A CA 1
ATOM 1610 C C . MET A 1 205 ? 1.598 -6.934 -6.984 1.00 92.88 205 MET A C 1
ATOM 1612 O O . MET A 1 205 ? 1.366 -7.481 -5.905 1.00 92.88 205 MET A O 1
ATOM 1616 N N . ILE A 1 206 ? 1.186 -7.430 -8.155 1.00 89.12 206 ILE A N 1
ATOM 1617 C CA . ILE A 1 206 ? 0.494 -8.715 -8.313 1.00 89.12 206 ILE A CA 1
ATOM 1618 C C . ILE A 1 206 ? 1.343 -9.844 -7.725 1.00 89.12 206 ILE A C 1
ATOM 1620 O O . ILE A 1 206 ? 0.847 -10.631 -6.920 1.00 89.12 206 ILE A O 1
ATOM 1624 N N . ALA A 1 207 ? 2.629 -9.884 -8.075 1.00 89.94 207 ALA A N 1
ATOM 1625 C CA . ALA A 1 207 ? 3.564 -10.882 -7.580 1.00 89.94 207 ALA A CA 1
ATOM 1626 C C . ALA A 1 207 ? 3.722 -10.837 -6.053 1.00 89.94 207 ALA A C 1
ATOM 1628 O O . ALA A 1 207 ? 3.697 -11.887 -5.413 1.00 89.94 207 ALA A O 1
ATOM 1629 N N . GLN A 1 208 ? 3.800 -9.642 -5.453 1.00 91.25 208 GLN A N 1
ATOM 1630 C CA . GLN A 1 208 ? 3.868 -9.506 -3.993 1.00 91.25 208 GLN A CA 1
ATOM 1631 C C . GLN A 1 208 ? 2.594 -10.024 -3.319 1.00 91.25 208 GLN A C 1
ATOM 1633 O O . GLN A 1 208 ? 2.659 -10.820 -2.389 1.00 91.25 208 GLN A O 1
ATOM 1638 N N . CYS A 1 209 ? 1.432 -9.621 -3.832 1.00 89.38 209 CYS A N 1
ATOM 1639 C CA . CYS A 1 209 ? 0.133 -10.021 -3.296 1.00 89.38 209 CYS A CA 1
ATOM 1640 C C . CYS A 1 209 ? -0.112 -11.538 -3.394 1.00 89.38 209 CYS A C 1
ATOM 1642 O O . CYS A 1 209 ? -0.695 -12.136 -2.482 1.00 89.38 209 CYS A O 1
ATOM 1644 N N . HIS A 1 210 ? 0.358 -12.151 -4.485 1.00 85.38 210 HIS A N 1
ATOM 1645 C CA . HIS A 1 210 ? 0.275 -13.590 -4.704 1.00 85.38 210 HIS A CA 1
ATOM 1646 C C . HIS A 1 210 ? 1.253 -14.365 -3.819 1.00 85.38 210 HIS A C 1
ATOM 1648 O O . HIS A 1 210 ? 0.864 -15.372 -3.231 1.00 85.38 210 HIS A O 1
ATOM 1654 N N . GLY A 1 211 ? 2.504 -13.904 -3.712 1.00 74.38 211 GLY A N 1
ATOM 1655 C CA . GLY A 1 211 ? 3.556 -14.575 -2.943 1.00 74.38 211 GLY A CA 1
ATOM 1656 C C . GLY A 1 211 ? 3.200 -14.777 -1.468 1.00 74.38 211 GLY A C 1
ATOM 1657 O O . GLY A 1 211 ? 3.592 -15.778 -0.874 1.00 74.38 211 GLY A O 1
ATOM 1658 N N . ASP A 1 212 ? 2.383 -13.891 -0.896 1.00 70.88 212 ASP A N 1
ATOM 1659 C CA . ASP A 1 212 ? 1.906 -14.021 0.486 1.00 70.88 212 ASP A CA 1
ATOM 1660 C C . ASP A 1 212 ? 0.697 -14.956 0.651 1.00 70.88 212 ASP A C 1
ATOM 1662 O O . ASP A 1 212 ? 0.197 -15.132 1.765 1.00 70.88 212 ASP A O 1
ATOM 1666 N N . GLY A 1 213 ? 0.169 -15.512 -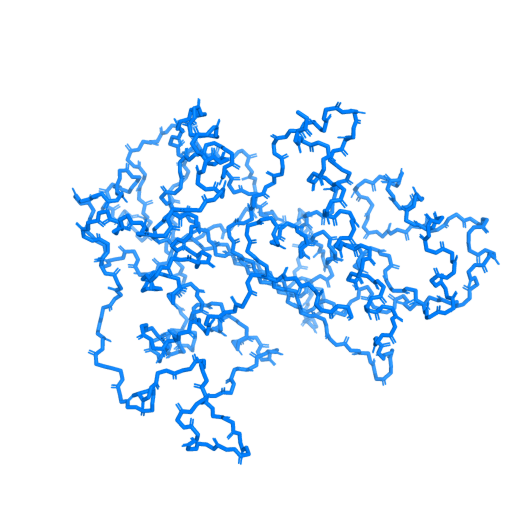0.445 1.00 73.75 213 GLY A N 1
ATOM 1667 C CA . GLY A 1 213 ? -1.026 -16.361 -0.444 1.00 73.75 213 GLY A CA 1
ATOM 1668 C C . GLY A 1 213 ? -2.307 -15.628 -0.033 1.00 73.75 213 GLY A C 1
ATOM 1669 O O . GLY A 1 213 ? -3.280 -16.268 0.362 1.00 73.75 213 GLY A O 1
ATOM 1670 N N . LYS A 1 214 ? -2.303 -14.290 -0.079 1.00 71.19 214 LYS A N 1
ATOM 1671 C CA . LYS A 1 214 ? -3.399 -13.444 0.412 1.00 71.19 214 LYS A CA 1
ATOM 1672 C C . LYS A 1 214 ? -4.327 -12.944 -0.681 1.00 71.19 214 LYS A C 1
ATOM 1674 O O . LYS A 1 214 ? -5.519 -12.801 -0.438 1.00 71.19 214 LYS A O 1
ATOM 1679 N N . LEU A 1 215 ? -3.798 -12.678 -1.870 1.00 80.50 215 LEU A N 1
ATOM 1680 C CA . LEU A 1 215 ? -4.601 -12.226 -2.995 1.00 80.50 215 LEU A CA 1
ATOM 1681 C C . LEU A 1 215 ? -4.033 -12.820 -4.282 1.00 80.50 215 LEU A C 1
ATOM 1683 O O . LEU A 1 215 ? -2.881 -12.581 -4.635 1.00 80.50 215 LEU A O 1
ATOM 1687 N N . SER A 1 216 ? -4.851 -13.602 -4.980 1.00 69.94 216 SER A N 1
ATOM 1688 C CA . SER A 1 216 ? -4.507 -14.140 -6.294 1.00 69.94 216 SER A CA 1
ATOM 1689 C C . SER A 1 216 ? -5.244 -13.362 -7.375 1.00 69.94 216 SER A C 1
ATOM 1691 O O . SER A 1 216 ? -6.385 -12.946 -7.187 1.00 69.94 216 SER A O 1
ATOM 1693 N N . PHE A 1 217 ? -4.564 -13.145 -8.495 1.00 71.31 217 PHE A N 1
ATOM 1694 C CA . PHE A 1 217 ? -5.170 -12.594 -9.696 1.00 71.31 217 PHE A CA 1
ATOM 1695 C C . PHE A 1 217 ? -5.585 -13.768 -10.570 1.00 71.31 217 PHE A C 1
ATOM 1697 O O . PHE A 1 217 ? -4.781 -14.673 -10.798 1.00 71.31 217 PHE A O 1
ATOM 1704 N N . ILE A 1 218 ? -6.844 -13.764 -10.996 1.00 64.56 218 ILE A N 1
ATOM 1705 C CA . ILE A 1 218 ? -7.380 -14.779 -11.895 1.00 64.56 218 ILE A CA 1
ATOM 1706 C C . ILE A 1 218 ? -7.155 -14.271 -13.323 1.00 64.56 218 ILE A C 1
ATOM 1708 O O . ILE A 1 218 ? -7.542 -13.152 -13.649 1.00 64.56 218 ILE A O 1
ATOM 1712 N N . ASP A 1 219 ? -6.464 -15.065 -14.140 1.00 60.31 219 ASP A N 1
ATOM 1713 C CA . ASP A 1 219 ? -6.102 -14.726 -15.528 1.00 60.31 219 ASP A CA 1
ATOM 1714 C C . ASP A 1 219 ? -7.243 -14.894 -16.545 1.00 60.31 219 ASP A C 1
ATOM 1716 O O . ASP A 1 219 ? -7.091 -14.575 -17.731 1.00 60.31 219 ASP A O 1
ATOM 1720 N N . GLU A 1 220 ? -8.345 -15.476 -16.091 1.00 58.09 220 GLU A N 1
ATOM 1721 C CA . GLU A 1 220 ? -9.497 -15.890 -16.878 1.00 58.09 220 GLU A CA 1
ATOM 1722 C C . GLU A 1 220 ? -10.733 -15.679 -16.012 1.00 58.09 220 GLU A C 1
ATOM 1724 O O . GLU A 1 220 ? -10.748 -16.105 -14.856 1.00 58.09 220 GLU A O 1
ATOM 1729 N N . ASP A 1 221 ? -11.777 -15.060 -16.547 1.00 58.97 221 ASP A N 1
ATOM 1730 C CA . ASP A 1 221 ? -13.109 -15.204 -15.983 1.00 58.97 221 ASP A CA 1
ATOM 1731 C C . ASP A 1 221 ? -13.458 -16.703 -16.018 1.00 58.97 221 ASP A C 1
ATOM 1733 O O . ASP A 1 221 ? -13.617 -17.264 -17.106 1.00 58.97 221 ASP A O 1
ATOM 1737 N N . PRO A 1 222 ? -13.570 -17.387 -14.863 1.00 56.38 222 PRO A N 1
ATOM 1738 C CA . PRO A 1 222 ? -13.913 -18.804 -14.847 1.00 56.38 222 PRO A CA 1
ATOM 1739 C C . PRO A 1 222 ? -15.299 -19.070 -15.451 1.00 56.38 222 PRO A C 1
ATOM 1741 O O . PRO A 1 222 ? -15.584 -20.204 -15.836 1.00 56.38 222 PRO A O 1
ATOM 1744 N N . GLU A 1 223 ? -16.158 -18.052 -15.536 1.00 57.38 223 GLU A N 1
ATOM 1745 C CA . GLU A 1 223 ? -17.477 -18.141 -16.154 1.00 57.38 223 GLU A CA 1
ATOM 1746 C C . GLU A 1 223 ? -17.433 -17.865 -17.667 1.00 57.38 223 GLU A C 1
ATOM 1748 O O . GLU A 1 223 ? -18.243 -18.434 -18.401 1.00 57.38 223 GLU A O 1
ATOM 1753 N N . ASN A 1 224 ? -16.477 -17.058 -18.154 1.00 60.84 224 ASN A N 1
ATOM 1754 C CA . ASN A 1 224 ? -16.359 -16.655 -19.565 1.00 60.84 224 ASN A CA 1
ATOM 1755 C C . ASN A 1 224 ? -14.890 -16.589 -20.055 1.00 60.84 224 ASN A C 1
ATOM 1757 O O . ASN A 1 224 ? -14.425 -15.526 -20.474 1.00 60.84 224 ASN A O 1
ATOM 1761 N N . PRO A 1 225 ? -14.154 -17.716 -20.082 1.00 56.81 225 PRO A N 1
ATOM 1762 C CA . PRO A 1 225 ? -12.706 -17.732 -20.340 1.00 56.81 225 PRO A CA 1
ATOM 1763 C C . PRO A 1 225 ? -12.296 -17.259 -21.750 1.00 56.81 225 PRO A C 1
ATOM 1765 O O . PRO A 1 225 ? -11.138 -16.906 -21.973 1.00 56.81 225 PRO A O 1
ATOM 1768 N N . ASP A 1 226 ? -13.242 -17.226 -22.694 1.00 59.59 226 ASP A N 1
ATOM 1769 C CA . ASP A 1 226 ? -13.035 -16.834 -24.094 1.00 59.59 226 ASP A CA 1
ATOM 1770 C C . ASP A 1 226 ? -13.644 -15.459 -24.444 1.00 59.59 226 ASP A C 1
ATOM 1772 O O . ASP A 1 226 ? -13.725 -15.102 -25.626 1.00 59.59 226 ASP A O 1
ATOM 1776 N N . ASP A 1 227 ? -14.102 -14.670 -23.461 1.00 61.97 227 ASP A N 1
ATOM 1777 C CA . ASP A 1 227 ? -14.642 -13.341 -23.758 1.00 61.97 227 ASP A CA 1
ATOM 1778 C C . ASP A 1 227 ? -13.525 -12.395 -24.223 1.00 61.97 227 ASP A C 1
ATOM 1780 O O . ASP A 1 227 ? -12.687 -11.917 -23.457 1.00 61.97 227 ASP A O 1
ATOM 1784 N N . ALA A 1 228 ? -13.535 -12.074 -25.518 1.00 55.41 228 ALA A N 1
ATOM 1785 C CA . ALA A 1 228 ? -12.632 -11.096 -26.119 1.00 55.41 228 ALA A CA 1
ATOM 1786 C C . ALA A 1 228 ? -12.815 -9.672 -25.554 1.00 55.41 228 ALA A C 1
ATOM 1788 O O . ALA A 1 228 ? -11.982 -8.802 -25.823 1.00 55.41 228 ALA A O 1
ATOM 1789 N N . ASN A 1 229 ? -13.888 -9.433 -24.792 1.00 54.97 229 ASN A N 1
ATOM 1790 C CA . ASN A 1 229 ? -14.146 -8.207 -24.050 1.00 54.97 229 ASN A CA 1
ATOM 1791 C C . ASN A 1 229 ? -13.709 -8.284 -22.580 1.00 54.97 229 ASN A C 1
ATOM 1793 O O . ASN A 1 229 ? -13.995 -7.347 -21.843 1.00 54.97 229 ASN A O 1
ATOM 1797 N N . GLU A 1 230 ? -12.998 -9.322 -22.122 1.00 58.06 230 GLU A N 1
ATOM 1798 C CA . GLU A 1 230 ? -12.292 -9.247 -20.838 1.00 58.06 230 GLU A CA 1
ATOM 1799 C C . GLU A 1 230 ? -11.237 -8.132 -20.899 1.00 58.06 230 GLU A C 1
ATOM 1801 O O . GLU A 1 230 ? -10.114 -8.291 -21.378 1.00 58.06 230 GLU A O 1
ATOM 1806 N N . TYR A 1 231 ? -11.627 -6.949 -20.430 1.00 55.66 231 TYR A N 1
ATOM 1807 C CA . TYR A 1 231 ? -10.924 -5.692 -20.678 1.00 55.66 231 TYR A CA 1
ATOM 1808 C C . TYR A 1 231 ? -9.547 -5.566 -20.002 1.00 55.66 231 TYR A C 1
ATOM 1810 O O . TYR A 1 231 ? -8.840 -4.591 -20.266 1.00 55.66 231 TYR A O 1
ATOM 1818 N N . TYR A 1 232 ? -9.161 -6.496 -19.125 1.00 56.66 232 TYR A N 1
ATOM 1819 C CA . TYR A 1 232 ? -8.000 -6.336 -18.237 1.00 56.66 232 TYR A CA 1
ATOM 1820 C C . TYR A 1 232 ? -6.712 -6.990 -18.749 1.00 56.66 232 TYR A C 1
ATOM 1822 O O . TYR A 1 232 ? -5.618 -6.629 -18.308 1.00 56.66 232 TYR A O 1
ATOM 1830 N N . LEU A 1 233 ? -6.806 -7.936 -19.685 1.00 58.81 233 LEU A N 1
ATOM 1831 C CA . LEU A 1 233 ? -5.649 -8.686 -20.163 1.00 58.81 233 LEU A CA 1
ATOM 1832 C C . LEU A 1 233 ? -5.610 -8.732 -21.692 1.00 58.81 233 LEU A C 1
ATOM 1834 O O . LEU A 1 233 ? -6.639 -8.808 -22.359 1.00 58.81 233 LEU A O 1
ATOM 1838 N N . LEU A 1 234 ? -4.406 -8.686 -22.269 1.00 59.19 234 LEU A N 1
ATOM 1839 C CA . LEU A 1 234 ? -4.256 -8.704 -23.725 1.00 59.19 234 LEU A CA 1
ATOM 1840 C C . LEU A 1 234 ? -4.808 -9.999 -24.353 1.00 59.19 234 LEU A C 1
ATOM 1842 O O . LEU A 1 234 ? -4.665 -11.069 -23.759 1.00 59.19 234 LEU A O 1
ATOM 1846 N N . PRO A 1 235 ? -5.338 -9.956 -25.594 1.00 58.50 235 PRO A N 1
ATOM 1847 C CA . PRO A 1 235 ? -5.799 -11.152 -26.310 1.00 58.50 235 PRO A CA 1
ATOM 1848 C C . PRO A 1 235 ? -4.730 -12.241 -26.472 1.00 58.50 235 PRO A C 1
ATOM 1850 O O . PRO A 1 235 ? -5.038 -13.403 -26.719 1.00 58.50 235 PRO A O 1
ATOM 1853 N N . ASP A 1 236 ? -3.450 -11.882 -26.375 1.00 59.59 236 ASP A N 1
ATOM 1854 C CA . ASP A 1 236 ? -2.340 -12.814 -26.476 1.00 59.59 236 ASP A CA 1
ATOM 1855 C C . ASP A 1 236 ? -1.809 -13.291 -25.121 1.00 59.59 236 ASP A C 1
ATOM 1857 O O . ASP A 1 236 ? -0.861 -14.067 -25.145 1.00 59.59 236 ASP A O 1
ATOM 1861 N N . ARG A 1 237 ? -2.400 -12.913 -23.974 1.00 59.12 237 ARG A N 1
ATOM 1862 C CA . ARG A 1 237 ? -1.944 -13.207 -22.591 1.00 59.12 237 ARG A CA 1
ATOM 1863 C C . ARG A 1 237 ? -1.642 -14.677 -22.275 1.00 59.12 237 ARG A C 1
ATOM 1865 O O . ARG A 1 237 ? -0.741 -14.961 -21.490 1.00 59.12 237 ARG A O 1
ATOM 1872 N N . LEU A 1 238 ? -2.338 -15.611 -22.921 1.00 59.59 238 LEU A N 1
ATOM 1873 C CA . LEU A 1 238 ? -2.153 -17.053 -22.713 1.00 59.59 238 LEU A CA 1
ATOM 1874 C C . LEU A 1 238 ? -0.967 -17.622 -23.503 1.00 59.59 238 LEU A C 1
ATOM 1876 O O . LEU A 1 238 ? -0.510 -18.735 -23.252 1.00 59.59 238 LEU A O 1
ATOM 1880 N N . LYS A 1 239 ? -0.426 -16.867 -24.466 1.00 67.31 239 LYS A N 1
ATOM 1881 C CA . LYS A 1 239 ? 0.760 -17.288 -25.222 1.00 67.31 239 LYS A CA 1
ATOM 1882 C C . LYS A 1 239 ? 2.004 -17.238 -24.331 1.00 67.31 239 LYS A C 1
ATOM 1884 O O . LYS A 1 239 ? 2.021 -16.593 -23.285 1.00 67.31 239 LYS A O 1
ATOM 1889 N N . LYS A 1 240 ? 3.089 -17.886 -24.746 1.00 67.44 240 LYS A N 1
ATOM 1890 C CA . LYS A 1 240 ? 4.385 -17.671 -24.092 1.00 67.44 240 LYS A CA 1
ATOM 1891 C C . LYS A 1 240 ? 4.797 -16.208 -24.288 1.00 67.44 240 LYS A C 1
ATOM 1893 O O . LYS A 1 240 ? 4.792 -15.747 -25.427 1.00 67.44 240 LYS A O 1
ATOM 1898 N N . ASN A 1 241 ? 5.149 -15.504 -23.209 1.00 70.38 241 ASN A N 1
ATOM 1899 C CA . ASN A 1 241 ? 5.620 -14.122 -23.302 1.00 70.38 241 ASN A CA 1
ATOM 1900 C C . ASN A 1 241 ? 6.911 -14.079 -24.146 1.00 70.38 241 ASN A C 1
ATOM 1902 O O . ASN A 1 241 ? 7.898 -14.707 -23.753 1.00 70.38 241 ASN A O 1
ATOM 1906 N N . PRO A 1 242 ? 6.927 -13.406 -25.314 1.00 69.12 242 PRO A N 1
ATOM 1907 C CA . PRO A 1 242 ? 8.128 -13.322 -26.141 1.00 69.12 242 PRO A CA 1
ATOM 1908 C C . PRO A 1 242 ? 9.127 -12.283 -25.610 1.00 69.12 242 PRO A C 1
ATOM 1910 O O . PRO A 1 242 ? 10.276 -12.257 -26.057 1.00 69.12 242 PRO A O 1
ATOM 1913 N N . ASN A 1 243 ? 8.708 -11.420 -24.679 1.00 72.94 243 ASN A N 1
ATOM 1914 C CA . ASN A 1 243 ? 9.555 -10.378 -24.123 1.00 72.94 243 ASN A CA 1
ATOM 1915 C C . ASN A 1 243 ? 10.587 -10.991 -23.177 1.00 72.94 243 ASN A C 1
ATOM 1917 O O . ASN A 1 243 ? 10.254 -11.635 -22.191 1.00 72.94 243 ASN A O 1
ATOM 1921 N N . THR A 1 244 ? 11.859 -10.762 -23.486 1.00 72.06 244 THR A N 1
ATOM 1922 C CA . THR A 1 244 ? 13.004 -11.212 -22.674 1.00 72.06 244 THR A CA 1
ATOM 1923 C C . THR A 1 244 ? 13.652 -10.071 -21.894 1.00 72.06 244 THR A C 1
ATOM 1925 O O . THR A 1 244 ? 14.639 -10.280 -21.193 1.00 72.06 244 THR A O 1
ATOM 1928 N N . ARG A 1 245 ? 13.126 -8.854 -22.052 1.00 77.31 245 ARG A N 1
ATOM 1929 C CA . ARG A 1 245 ? 13.612 -7.625 -21.429 1.00 77.31 245 ARG A CA 1
ATOM 1930 C C . ARG A 1 245 ? 12.446 -6.775 -20.972 1.00 77.31 245 ARG A C 1
ATOM 1932 O O . ARG A 1 245 ? 11.377 -6.800 -21.586 1.00 77.31 245 ARG A O 1
ATOM 1939 N N . TRP A 1 246 ? 12.702 -5.981 -19.945 1.00 80.31 246 TRP A N 1
ATOM 1940 C CA . TRP A 1 246 ? 11.791 -4.951 -19.492 1.00 80.31 246 TRP A CA 1
ATOM 1941 C C . TRP A 1 246 ? 11.753 -3.756 -20.434 1.00 80.31 246 TRP A C 1
ATOM 1943 O O . TRP A 1 246 ? 12.649 -3.557 -21.259 1.00 80.31 246 TRP A O 1
ATOM 1953 N N . THR A 1 247 ? 10.690 -2.959 -20.310 1.00 73.25 247 THR A N 1
ATOM 1954 C CA . THR A 1 247 ? 10.507 -1.721 -21.069 1.00 73.25 247 THR A CA 1
ATOM 1955 C C . THR A 1 247 ? 11.747 -0.847 -20.953 1.00 73.25 247 THR A C 1
ATOM 1957 O O . THR A 1 247 ? 12.096 -0.349 -19.879 1.00 73.25 247 THR A O 1
ATOM 1960 N N . ARG A 1 248 ? 12.432 -0.655 -22.083 1.00 67.25 248 ARG A N 1
ATOM 1961 C CA . ARG A 1 248 ? 13.602 0.212 -22.158 1.00 67.25 248 ARG A CA 1
ATOM 1962 C C . ARG A 1 248 ? 13.135 1.657 -22.291 1.00 67.25 248 ARG A C 1
ATOM 1964 O O . ARG A 1 248 ? 12.733 2.085 -23.370 1.00 67.25 248 ARG A O 1
ATOM 1971 N N . LEU A 1 249 ? 13.291 2.431 -21.221 1.00 62.22 249 LEU A N 1
ATOM 1972 C CA . LEU A 1 249 ? 13.234 3.892 -21.285 1.00 62.22 249 LEU A CA 1
ATOM 1973 C C . LEU A 1 249 ? 14.435 4.404 -22.098 1.00 62.22 249 LEU A C 1
ATOM 1975 O O . LEU A 1 249 ? 15.528 4.580 -21.563 1.00 62.22 249 LEU A O 1
ATOM 1979 N N . ALA A 1 250 ? 14.253 4.550 -23.412 1.00 55.50 250 ALA A N 1
ATOM 1980 C CA . ALA A 1 250 ? 15.276 5.057 -24.335 1.00 55.50 250 ALA A CA 1
ATOM 1981 C C . ALA A 1 250 ? 15.063 6.532 -24.712 1.00 55.50 250 ALA A C 1
ATOM 1983 O O . ALA A 1 250 ? 15.982 7.183 -25.208 1.00 55.50 250 ALA A O 1
ATOM 1984 N N . LYS A 1 251 ? 13.845 7.052 -24.529 1.00 54.75 251 LYS A N 1
ATOM 1985 C CA . LYS A 1 251 ? 13.440 8.418 -24.874 1.00 54.75 251 LYS A CA 1
ATOM 1986 C C . LYS A 1 251 ? 12.480 8.945 -23.810 1.00 54.75 251 LYS A C 1
ATOM 1988 O O . LYS A 1 251 ? 11.902 8.158 -23.062 1.00 54.75 251 LYS A O 1
ATOM 1993 N N . ALA A 1 252 ? 12.322 10.269 -23.754 1.00 51.56 252 ALA A N 1
ATOM 1994 C CA . ALA A 1 252 ? 11.246 10.870 -22.977 1.00 51.56 252 ALA A CA 1
ATOM 1995 C C . ALA A 1 252 ? 9.900 10.249 -23.411 1.00 51.56 252 ALA A C 1
ATOM 1997 O O . ALA A 1 252 ? 9.731 10.024 -24.611 1.00 51.56 252 ALA A O 1
ATOM 1998 N N . PRO A 1 253 ? 8.983 9.959 -22.471 1.00 49.97 253 PRO A N 1
ATOM 1999 C CA . PRO A 1 253 ? 7.629 9.527 -22.807 1.00 49.97 253 PRO A CA 1
ATOM 2000 C C . PRO A 1 253 ? 6.991 10.520 -23.783 1.00 49.97 253 PRO A C 1
ATOM 2002 O O . PRO A 1 253 ? 7.208 11.727 -23.633 1.00 49.97 253 PRO A O 1
ATOM 2005 N N . ASP A 1 254 ? 6.233 10.026 -24.763 1.00 44.41 254 ASP A N 1
ATOM 2006 C CA . ASP A 1 254 ? 5.530 10.895 -25.709 1.00 44.41 254 ASP A CA 1
ATOM 2007 C C . ASP A 1 254 ? 4.622 11.885 -24.946 1.00 44.41 254 ASP A C 1
ATOM 2009 O O . ASP A 1 254 ? 3.992 11.493 -23.954 1.00 44.41 254 ASP A O 1
ATOM 2013 N N . PRO A 1 255 ? 4.572 13.170 -25.350 1.00 43.25 255 PRO A N 1
ATOM 2014 C CA . PRO A 1 255 ? 3.647 14.132 -24.759 1.00 43.25 255 PRO A CA 1
ATOM 2015 C C . PRO A 1 255 ? 2.200 13.684 -25.002 1.00 43.25 255 PRO A C 1
ATOM 2017 O O . PRO A 1 255 ? 1.869 13.208 -26.089 1.00 43.25 255 PRO A O 1
ATOM 2020 N N . ASP A 1 256 ? 1.348 13.822 -23.985 1.00 45.81 256 ASP A N 1
ATOM 2021 C CA . ASP A 1 256 ? -0.061 13.424 -24.049 1.00 45.81 256 ASP A CA 1
ATOM 2022 C C . ASP A 1 256 ? -0.825 14.327 -25.045 1.00 45.81 256 ASP A C 1
ATOM 2024 O O . ASP A 1 256 ? -0.844 15.544 -24.866 1.00 45.81 256 ASP A O 1
ATOM 2028 N N . PRO A 1 257 ? -1.441 13.788 -26.115 1.00 38.97 257 PRO A N 1
ATOM 2029 C CA . PRO A 1 257 ? -2.199 14.582 -27.082 1.00 38.97 257 PRO A CA 1
ATOM 2030 C C . PRO A 1 257 ? -3.575 15.052 -26.568 1.00 38.97 257 PRO A C 1
ATOM 2032 O O . PRO A 1 257 ? -4.254 15.797 -27.277 1.00 38.97 257 PRO A O 1
ATOM 2035 N N . LEU A 1 258 ? -4.008 14.632 -25.370 1.00 43.41 258 LEU A N 1
ATOM 2036 C CA . LEU A 1 258 ? -5.244 15.074 -24.711 1.00 43.41 258 LEU A CA 1
ATOM 2037 C C . LEU A 1 258 ? -4.937 15.921 -23.466 1.00 43.41 258 LEU A C 1
ATOM 2039 O O . LEU A 1 258 ? -5.351 15.598 -22.351 1.00 43.41 258 LEU A O 1
ATOM 2043 N N . ASP A 1 259 ? -4.259 17.045 -23.700 1.00 44.69 259 ASP A N 1
ATOM 2044 C CA . ASP A 1 259 ? -4.099 18.152 -22.752 1.00 44.69 259 ASP A CA 1
ATOM 2045 C C . ASP A 1 259 ? -5.464 18.528 -22.147 1.00 44.69 259 ASP A C 1
ATOM 2047 O O . ASP A 1 259 ? -6.367 19.029 -22.828 1.00 44.69 259 ASP A O 1
ATOM 2051 N N . THR A 1 260 ? -5.650 18.262 -20.853 1.00 48.06 260 THR A N 1
ATOM 2052 C CA . THR A 1 260 ? -6.891 18.600 -20.134 1.00 48.06 260 THR A CA 1
ATOM 2053 C C . THR A 1 260 ? -6.628 19.616 -19.030 1.00 48.06 260 THR A C 1
ATOM 2055 O O . THR A 1 260 ? -5.497 19.868 -18.651 1.00 48.06 260 THR A O 1
ATOM 2058 N N . PHE A 1 261 ? -7.692 20.189 -18.457 1.00 39.88 261 PHE A N 1
ATOM 2059 C CA . PHE A 1 261 ? -7.678 21.110 -17.302 1.00 39.88 261 PHE A CA 1
ATOM 2060 C C . PHE A 1 261 ? -6.689 20.741 -16.168 1.00 39.88 261 PHE A C 1
ATOM 2062 O O . PHE A 1 261 ? -6.209 21.616 -15.445 1.00 39.88 261 PHE A O 1
ATOM 2069 N N . TRP A 1 262 ? -6.369 19.451 -16.011 1.00 41.03 262 TRP A N 1
ATOM 2070 C CA . TRP A 1 262 ? -5.341 18.971 -15.090 1.00 41.03 262 TRP A CA 1
ATOM 2071 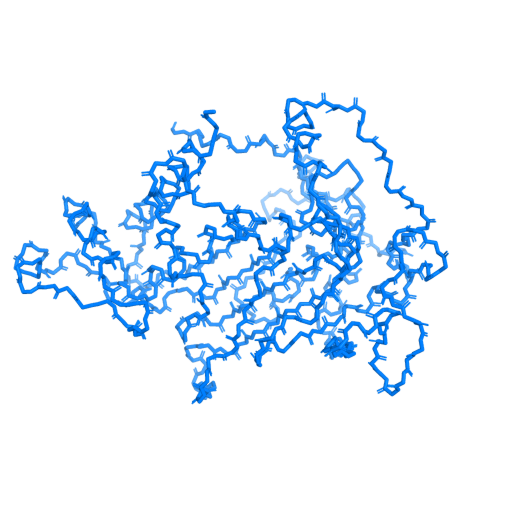C C . TRP A 1 262 ? -3.942 19.472 -15.455 1.00 41.03 262 TRP A C 1
ATOM 2073 O O . TRP A 1 262 ? -3.224 19.878 -14.548 1.00 41.03 262 TRP A O 1
ATOM 2083 N N . ASP A 1 263 ? -3.585 19.524 -16.735 1.00 46.78 263 ASP A N 1
ATOM 2084 C CA . ASP A 1 263 ? -2.293 20.003 -17.232 1.00 46.78 263 ASP A CA 1
ATOM 2085 C C . ASP A 1 263 ? -2.127 21.513 -17.040 1.00 46.78 263 ASP A C 1
ATOM 2087 O O 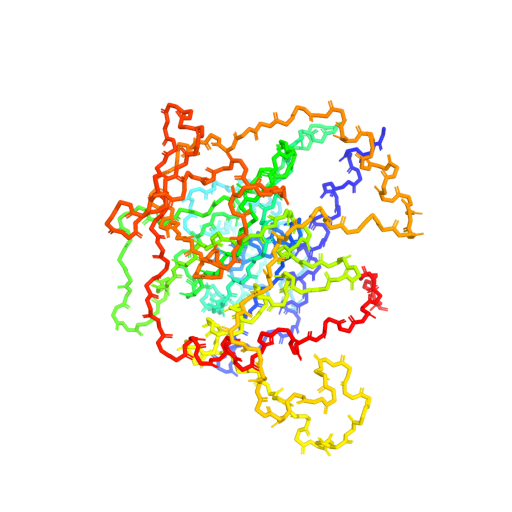. ASP A 1 263 ? -1.064 21.979 -16.654 1.00 46.78 263 ASP A O 1
ATOM 2091 N N . THR A 1 264 ? -3.212 22.288 -17.119 1.00 42.44 264 THR A N 1
ATOM 2092 C CA . THR A 1 264 ? -3.200 23.726 -16.783 1.00 42.44 264 THR A CA 1
ATOM 2093 C C . THR A 1 264 ? -2.952 23.968 -15.286 1.00 42.44 264 THR A C 1
ATOM 2095 O O . THR A 1 264 ? -2.234 24.893 -14.887 1.00 42.44 264 THR A O 1
ATOM 2098 N N . ALA A 1 265 ? -3.520 23.113 -14.428 1.00 44.22 265 ALA A N 1
ATOM 2099 C CA . ALA A 1 265 ? -3.195 23.105 -13.003 1.00 44.22 265 ALA A CA 1
ATOM 2100 C C . ALA A 1 265 ? -1.751 22.627 -12.764 1.00 44.22 265 ALA A C 1
ATOM 2102 O O . ALA A 1 265 ? -1.081 23.139 -11.868 1.00 44.22 265 ALA A O 1
ATOM 2103 N N . TRP A 1 266 ? -1.255 21.697 -13.583 1.00 41.75 266 TRP A N 1
ATOM 2104 C CA . TRP A 1 266 ? 0.119 21.213 -13.546 1.00 41.75 266 TRP A CA 1
ATOM 2105 C C . TRP A 1 266 ? 1.140 22.243 -14.008 1.00 41.75 266 TRP A C 1
ATOM 2107 O O . TRP A 1 266 ? 2.142 22.363 -13.326 1.00 41.75 266 TRP A O 1
ATOM 2117 N N . ASP A 1 267 ? 0.906 23.024 -15.059 1.00 40.75 267 ASP A N 1
ATOM 2118 C CA . ASP A 1 267 ? 1.786 24.116 -15.506 1.00 40.75 267 ASP A CA 1
ATOM 2119 C C . ASP A 1 267 ? 1.918 25.207 -14.438 1.00 40.75 267 ASP A C 1
ATOM 2121 O O . ASP A 1 267 ? 2.998 25.744 -14.196 1.00 40.75 267 ASP A O 1
ATOM 2125 N N . THR A 1 268 ? 0.836 25.457 -13.698 1.00 39.31 268 THR A N 1
ATOM 2126 C CA . THR A 1 268 ? 0.848 26.351 -12.529 1.00 39.31 268 THR A CA 1
ATOM 2127 C C . THR A 1 268 ? 1.651 25.757 -11.353 1.00 39.31 268 THR A C 1
ATOM 2129 O O . THR A 1 268 ? 2.176 26.491 -10.521 1.00 39.31 268 THR A O 1
ATOM 2132 N N . ILE A 1 269 ? 1.775 24.4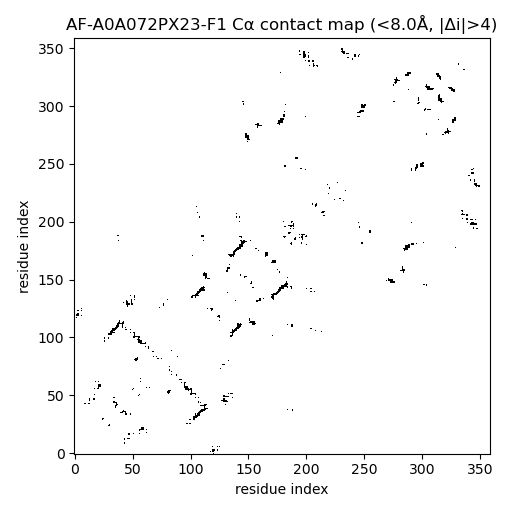25 -11.281 1.00 41.44 269 ILE A N 1
ATOM 2133 C CA . ILE A 1 269 ? 2.606 23.678 -10.317 1.00 41.44 269 ILE A CA 1
ATOM 2134 C C . ILE A 1 269 ? 4.042 23.466 -10.860 1.00 41.44 269 ILE A C 1
ATOM 2136 O O . ILE A 1 269 ? 4.986 23.295 -10.094 1.00 41.44 269 ILE A O 1
ATOM 2140 N N . GLN A 1 270 ? 4.271 23.512 -12.172 1.00 39.47 270 GLN A N 1
ATOM 2141 C CA . GLN A 1 270 ? 5.585 23.316 -12.794 1.00 39.47 270 GLN A CA 1
ATOM 2142 C C . GLN A 1 270 ? 6.566 24.459 -12.497 1.00 39.47 270 GLN A C 1
ATOM 2144 O O . GLN A 1 270 ? 7.769 24.280 -12.671 1.00 39.47 270 GLN A O 1
ATOM 2149 N N . SER A 1 271 ? 6.107 25.596 -11.962 1.00 37.62 271 SER A N 1
ATOM 2150 C CA . SER A 1 271 ? 6.995 26.647 -11.449 1.00 37.62 271 SER A CA 1
ATOM 2151 C C . SER A 1 271 ? 7.692 26.287 -10.122 1.00 37.62 271 SER A C 1
ATOM 2153 O O . SER A 1 271 ? 8.375 27.133 -9.544 1.00 37.62 271 SER A O 1
ATOM 2155 N N . PHE A 1 272 ? 7.528 25.063 -9.603 1.00 43.41 272 PHE A N 1
ATOM 2156 C CA . PHE A 1 272 ? 8.201 24.595 -8.389 1.00 43.41 272 PHE A CA 1
ATOM 2157 C C . PHE A 1 272 ? 9.538 23.905 -8.692 1.00 43.41 272 PHE A C 1
ATOM 2159 O O . PHE A 1 272 ? 9.654 23.081 -9.594 1.00 43.41 272 PHE A O 1
ATOM 2166 N N . SER A 1 273 ? 10.558 24.233 -7.893 1.00 47.09 273 SER A N 1
ATOM 2167 C CA . SER A 1 273 ? 11.941 23.770 -8.061 1.00 47.09 273 SER A CA 1
ATOM 2168 C C . SER A 1 273 ? 12.045 22.252 -8.258 1.00 47.09 273 SER A C 1
ATOM 2170 O O . SER A 1 273 ? 11.572 21.490 -7.407 1.00 47.09 273 SER A O 1
ATOM 2172 N N . SER A 1 274 ? 12.729 21.812 -9.319 1.00 49.41 274 SER A N 1
ATOM 2173 C CA . SER A 1 274 ? 13.194 20.428 -9.428 1.00 49.41 274 SER A CA 1
ATOM 2174 C C . SER A 1 274 ? 14.346 20.212 -8.452 1.00 49.41 274 SER A C 1
ATOM 2176 O O . SER A 1 274 ? 15.304 20.989 -8.456 1.00 49.41 274 SER A O 1
ATOM 2178 N N . GLN A 1 275 ? 14.284 19.166 -7.639 1.00 54.28 275 GLN A N 1
ATOM 2179 C CA . GLN A 1 275 ? 15.408 18.765 -6.798 1.00 54.28 275 GLN A CA 1
ATOM 2180 C C . GLN A 1 275 ? 15.764 17.322 -7.131 1.00 54.28 275 GLN A C 1
ATOM 2182 O O . GLN A 1 275 ? 14.886 16.466 -7.210 1.00 54.28 275 GLN A O 1
ATOM 2187 N N . ASP A 1 276 ? 17.053 17.049 -7.328 1.00 52.06 276 ASP A N 1
ATOM 2188 C CA . ASP A 1 276 ? 17.525 15.668 -7.349 1.00 52.06 276 ASP A CA 1
ATOM 2189 C C . ASP A 1 276 ? 17.247 15.023 -5.983 1.00 52.06 276 ASP A C 1
ATOM 2191 O O . ASP A 1 276 ? 17.240 15.714 -4.956 1.00 52.06 276 ASP A O 1
ATOM 2195 N N . ARG A 1 277 ? 17.013 13.702 -5.966 1.00 54.56 277 ARG A N 1
ATOM 2196 C CA . ARG A 1 277 ? 16.756 12.933 -4.739 1.00 54.56 277 ARG A CA 1
ATOM 2197 C C . ARG A 1 277 ? 17.854 13.217 -3.711 1.00 54.56 277 ARG A C 1
ATOM 2199 O O . ARG A 1 277 ? 18.953 12.671 -3.785 1.00 54.56 277 ARG A O 1
ATOM 2206 N N . LYS A 1 278 ? 17.538 14.037 -2.711 1.00 52.56 278 LYS A N 1
ATOM 2207 C CA . LYS A 1 278 ? 18.291 14.083 -1.456 1.00 52.56 278 LYS A CA 1
ATOM 2208 C C . LYS A 1 278 ? 17.949 12.812 -0.688 1.00 52.56 278 LYS A C 1
ATOM 2210 O O . LYS A 1 278 ? 16.810 12.349 -0.758 1.00 52.56 278 LYS A O 1
ATOM 2215 N N . ALA A 1 279 ? 18.899 12.239 0.051 1.00 51.56 279 ALA A N 1
ATOM 2216 C CA . ALA A 1 279 ? 18.493 11.249 1.043 1.00 51.56 279 ALA A CA 1
ATOM 2217 C C . ALA A 1 279 ? 17.472 11.878 1.973 1.00 51.56 279 ALA A C 1
ATOM 2219 O O . ALA A 1 279 ? 17.729 12.915 2.586 1.00 51.56 279 ALA A O 1
ATOM 2220 N N . LEU A 1 280 ? 16.336 11.212 2.094 1.00 57.44 280 LEU A N 1
ATOM 2221 C CA . LEU A 1 280 ? 15.450 11.452 3.208 1.00 57.44 280 LEU A CA 1
ATOM 2222 C C . LEU A 1 280 ? 16.201 11.008 4.469 1.00 57.44 280 LEU A C 1
ATOM 2224 O O . LEU A 1 280 ? 16.788 9.925 4.495 1.00 57.44 280 LEU A O 1
ATOM 2228 N N . VAL A 1 281 ? 16.218 11.854 5.500 1.00 60.38 281 VAL A N 1
ATOM 2229 C CA . VAL A 1 281 ? 16.820 11.543 6.809 1.00 60.38 281 VAL A CA 1
ATOM 2230 C C . VAL A 1 281 ? 15.859 10.626 7.572 1.00 60.38 281 VAL A C 1
ATOM 2232 O O . VAL A 1 281 ? 15.278 10.994 8.588 1.00 60.38 281 VAL A O 1
ATOM 2235 N N . LEU A 1 282 ? 15.596 9.455 6.997 1.00 67.25 282 LEU A N 1
ATOM 2236 C CA . LEU A 1 282 ? 14.683 8.450 7.513 1.00 67.25 282 LEU A CA 1
ATOM 2237 C C . LEU A 1 282 ? 15.455 7.153 7.721 1.00 67.25 282 LEU A C 1
ATOM 2239 O O . LEU A 1 282 ? 16.115 6.649 6.814 1.00 67.25 282 LEU A O 1
ATOM 2243 N N . ASP A 1 283 ? 15.325 6.588 8.915 1.00 74.50 283 ASP A N 1
ATOM 2244 C CA . ASP A 1 283 ? 15.871 5.275 9.231 1.00 74.50 283 ASP A CA 1
ATOM 2245 C C . ASP A 1 283 ? 14.877 4.157 8.903 1.00 74.50 283 ASP A C 1
ATOM 2247 O O . ASP A 1 283 ? 13.663 4.367 8.847 1.00 74.50 283 ASP A O 1
ATOM 2251 N N . ASN A 1 284 ? 15.404 2.943 8.721 1.00 82.50 284 ASN A N 1
ATOM 2252 C CA . ASN A 1 284 ? 14.639 1.705 8.553 1.00 82.50 284 ASN A CA 1
ATOM 2253 C C . ASN A 1 284 ? 13.613 1.706 7.405 1.00 82.50 284 ASN A C 1
ATOM 2255 O O . ASN A 1 284 ? 12.584 1.035 7.494 1.00 82.50 284 ASN A O 1
ATOM 2259 N N . THR A 1 285 ? 13.894 2.413 6.313 1.00 84.56 285 THR A N 1
ATOM 2260 C CA . THR A 1 285 ? 13.043 2.444 5.111 1.00 84.56 285 THR A CA 1
ATOM 2261 C C . THR A 1 285 ? 13.115 1.143 4.300 1.00 84.56 285 THR A C 1
ATOM 2263 O O . THR A 1 285 ? 12.186 0.821 3.570 1.00 84.56 285 THR A O 1
ATOM 2266 N N . LYS A 1 286 ? 14.185 0.346 4.450 1.00 85.25 286 LYS A N 1
ATOM 2267 C CA . LYS A 1 286 ? 14.388 -0.937 3.738 1.00 85.25 286 LYS A CA 1
ATOM 2268 C C . LYS A 1 286 ? 14.190 -0.830 2.214 1.00 85.25 286 LYS A C 1
ATOM 2270 O O . LYS A 1 286 ? 13.739 -1.776 1.576 1.00 85.25 286 LYS A O 1
ATOM 2275 N N . GLU A 1 287 ? 14.527 0.320 1.638 1.00 88.94 287 GLU A N 1
ATOM 2276 C CA . GLU A 1 287 ? 14.380 0.567 0.205 1.00 88.94 287 GLU A CA 1
ATOM 2277 C C . GLU A 1 287 ? 15.235 -0.402 -0.624 1.00 88.94 287 GLU A C 1
ATOM 2279 O O . GLU A 1 287 ? 16.351 -0.770 -0.234 1.00 88.94 287 GLU A O 1
ATOM 2284 N N . ARG A 1 288 ? 14.703 -0.798 -1.779 1.00 89.19 288 ARG A N 1
ATOM 2285 C CA . ARG A 1 288 ? 15.374 -1.612 -2.798 1.00 89.19 288 ARG A CA 1
ATOM 2286 C C . ARG A 1 288 ? 15.090 -1.052 -4.182 1.00 89.19 288 ARG A C 1
ATOM 2288 O O . ARG A 1 288 ? 14.162 -0.271 -4.350 1.00 89.19 288 ARG A O 1
ATOM 2295 N N . ILE A 1 289 ? 15.875 -1.435 -5.176 1.00 88.44 289 ILE A N 1
ATOM 2296 C CA . ILE A 1 289 ? 15.641 -1.069 -6.576 1.00 88.44 289 ILE A CA 1
ATOM 2297 C C . ILE A 1 289 ? 15.277 -2.305 -7.392 1.00 88.44 289 ILE A C 1
ATOM 2299 O O . ILE A 1 289 ? 15.808 -3.389 -7.161 1.00 88.44 289 ILE A O 1
ATOM 2303 N N . HIS A 1 290 ? 14.329 -2.161 -8.310 1.00 91.25 290 HIS A N 1
ATOM 2304 C CA . HIS A 1 290 ? 13.829 -3.282 -9.093 1.00 91.25 290 HIS A CA 1
ATOM 2305 C C . HIS A 1 290 ? 14.817 -3.720 -10.187 1.00 91.25 290 HIS A C 1
ATOM 2307 O O . HIS A 1 290 ? 15.450 -2.883 -10.834 1.00 91.25 290 HIS A O 1
ATOM 2313 N N . ARG A 1 291 ? 14.884 -5.027 -10.475 1.00 88.12 291 ARG A N 1
ATOM 2314 C CA . ARG A 1 291 ? 15.758 -5.610 -11.515 1.00 88.12 291 ARG A CA 1
ATOM 2315 C C . ARG A 1 291 ? 15.489 -5.079 -12.929 1.00 88.12 291 ARG A C 1
ATOM 2317 O O . ARG A 1 291 ? 16.399 -5.067 -13.755 1.00 88.12 291 ARG A O 1
ATOM 2324 N N . SER A 1 292 ? 14.285 -4.564 -13.200 1.00 85.81 292 SER A N 1
ATOM 2325 C CA . SER A 1 292 ? 13.944 -3.928 -14.488 1.00 85.81 292 SER A CA 1
ATOM 2326 C C . SER A 1 292 ? 14.819 -2.719 -14.828 1.00 85.81 292 SER A C 1
ATOM 2328 O O . SER A 1 292 ? 14.944 -2.345 -15.993 1.00 85.81 292 SER A O 1
ATOM 2330 N N . VAL A 1 293 ? 15.485 -2.127 -13.834 1.00 82.94 293 VAL A N 1
ATOM 2331 C CA . VAL A 1 293 ? 16.434 -1.026 -14.031 1.00 82.94 293 VAL A CA 1
ATOM 2332 C C . VAL A 1 293 ? 17.639 -1.442 -14.886 1.00 82.94 293 VAL A C 1
ATOM 2334 O O . VAL A 1 293 ? 18.214 -0.595 -15.570 1.00 82.94 293 VAL A O 1
ATOM 2337 N N . ARG A 1 294 ? 17.979 -2.739 -14.932 1.00 84.00 294 ARG A N 1
ATOM 2338 C CA . ARG A 1 294 ? 19.073 -3.290 -15.754 1.00 84.00 294 ARG A CA 1
ATOM 2339 C C . ARG A 1 294 ? 18.890 -3.063 -17.258 1.00 84.00 294 ARG A C 1
ATOM 2341 O O . ARG A 1 294 ? 19.882 -2.950 -17.973 1.00 84.00 294 ARG A O 1
ATOM 2348 N N . ASP A 1 295 ? 17.648 -2.983 -17.738 1.00 80.31 295 ASP A N 1
ATOM 2349 C CA . ASP A 1 295 ? 17.345 -2.829 -19.169 1.00 80.31 295 ASP A CA 1
ATOM 2350 C C . ASP A 1 295 ? 17.303 -1.368 -19.647 1.00 80.31 295 ASP A C 1
ATOM 2352 O O . ASP A 1 295 ? 17.219 -1.103 -20.856 1.00 80.31 295 ASP A O 1
ATOM 2356 N N . ARG A 1 296 ? 17.408 -0.411 -18.716 1.00 77.25 296 ARG A N 1
ATOM 2357 C CA . ARG A 1 296 ? 17.434 1.026 -19.011 1.00 77.25 296 ARG A CA 1
ATOM 2358 C C . ARG A 1 296 ? 18.674 1.430 -19.798 1.00 77.25 296 ARG A C 1
ATOM 2360 O O . ARG A 1 296 ? 19.763 0.889 -19.612 1.00 77.25 296 ARG A O 1
ATOM 2367 N N . ASP A 1 297 ? 18.534 2.487 -20.593 1.00 74.69 297 ASP A N 1
ATOM 2368 C CA . ASP A 1 297 ? 19.690 3.215 -21.108 1.00 74.69 297 ASP A CA 1
ATOM 2369 C C . ASP A 1 297 ? 20.124 4.300 -20.108 1.00 74.69 297 ASP A C 1
ATOM 2371 O O . ASP A 1 297 ? 19.555 5.389 -20.051 1.00 74.69 297 ASP A O 1
ATOM 2375 N N . LEU A 1 298 ? 21.166 4.017 -19.320 1.00 72.31 298 LEU A N 1
ATOM 2376 C CA . LEU A 1 298 ? 21.707 4.940 -18.308 1.00 72.31 298 LEU A CA 1
ATOM 2377 C C . LEU A 1 298 ? 22.335 6.222 -18.890 1.00 72.31 298 LEU A C 1
ATOM 2379 O O . LEU A 1 298 ? 22.722 7.122 -18.128 1.00 72.31 298 LEU A O 1
ATOM 2383 N N . LYS A 1 299 ? 22.469 6.301 -20.220 1.00 66.81 299 LYS A N 1
ATOM 2384 C CA . LYS A 1 299 ? 22.982 7.463 -20.955 1.00 66.81 299 LYS A CA 1
ATOM 2385 C C . LYS A 1 299 ? 21.864 8.334 -21.552 1.00 66.81 299 LYS A C 1
ATOM 2387 O O . LYS A 1 299 ? 22.163 9.455 -21.954 1.00 66.81 299 LYS A O 1
ATOM 2392 N N . ALA A 1 300 ? 20.611 7.867 -21.577 1.00 62.12 300 ALA A N 1
ATOM 2393 C CA . ALA A 1 300 ? 19.447 8.587 -22.113 1.00 62.12 300 ALA A CA 1
ATOM 2394 C C . ALA A 1 300 ? 18.533 9.160 -21.003 1.00 62.12 300 ALA A C 1
ATOM 2396 O O . ALA A 1 300 ? 18.730 8.891 -19.824 1.00 62.12 300 ALA A O 1
ATOM 2397 N N . TRP A 1 301 ? 17.560 10.014 -21.341 1.00 54.50 301 TRP A N 1
ATOM 2398 C CA . TRP A 1 301 ? 16.663 10.676 -20.372 1.00 54.50 301 TRP A CA 1
ATOM 2399 C C . TRP A 1 301 ? 15.443 9.814 -19.980 1.00 54.50 301 TRP A C 1
ATOM 2401 O O . TRP A 1 301 ? 14.918 9.128 -20.857 1.00 54.50 301 TRP A O 1
ATOM 2411 N N . PRO A 1 302 ? 14.906 9.929 -18.742 1.00 54.28 302 PRO A N 1
ATOM 2412 C CA . PRO A 1 302 ? 15.499 10.554 -17.555 1.00 54.28 302 PRO A CA 1
ATOM 2413 C C . PRO A 1 302 ? 16.394 9.538 -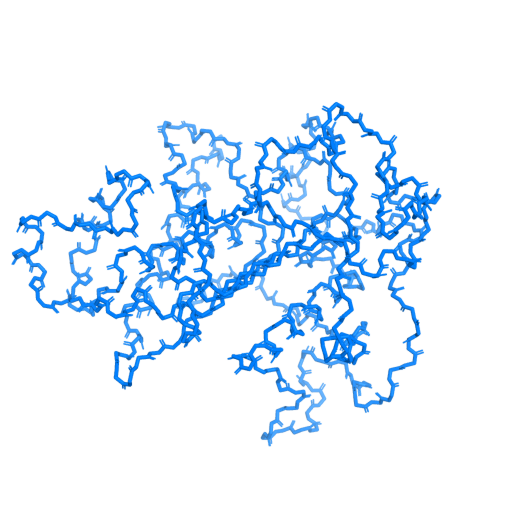16.830 1.00 54.28 302 PRO A C 1
ATOM 2415 O O . PRO A 1 302 ? 15.878 8.594 -16.263 1.00 54.28 302 PRO A O 1
ATOM 2418 N N . CYS A 1 303 ? 17.726 9.690 -16.828 1.00 53.59 303 CYS A N 1
ATOM 2419 C CA . CYS A 1 303 ? 18.631 8.727 -16.153 1.00 53.59 303 CYS A CA 1
ATOM 2420 C C . CYS A 1 303 ? 19.825 9.384 -15.440 1.00 53.59 303 CYS A C 1
ATOM 2422 O O . CYS A 1 303 ? 20.890 8.776 -15.287 1.00 53.59 303 CYS A O 1
ATOM 2424 N N . SER A 1 304 ? 19.711 10.639 -14.994 1.00 52.94 304 SER A N 1
ATOM 2425 C CA . SER A 1 304 ? 20.840 11.285 -14.301 1.00 52.94 304 SER A CA 1
ATOM 2426 C C . SER A 1 304 ? 20.961 10.918 -12.817 1.00 52.94 304 SER A C 1
ATOM 2428 O O . SER A 1 304 ? 21.809 11.504 -12.158 1.00 52.94 304 SER A O 1
ATOM 2430 N N . LEU A 1 305 ? 20.151 9.988 -12.290 1.00 60.81 305 LEU A N 1
ATOM 2431 C CA . LEU A 1 305 ? 20.218 9.572 -10.885 1.00 60.81 305 LEU A CA 1
ATOM 2432 C C . LEU A 1 305 ? 21.142 8.381 -10.637 1.00 60.81 305 LEU A C 1
ATOM 2434 O O . LEU A 1 305 ? 21.776 8.381 -9.596 1.00 60.81 305 LEU A O 1
ATOM 2438 N N . LEU A 1 306 ? 21.276 7.418 -11.554 1.00 69.44 306 LEU A N 1
ATOM 2439 C CA . LEU A 1 306 ? 22.128 6.232 -11.362 1.00 69.44 306 LEU A CA 1
ATOM 2440 C C . LEU A 1 306 ? 23.474 6.370 -12.084 1.00 69.44 306 LEU A C 1
ATOM 2442 O O . LEU A 1 306 ? 23.499 6.776 -13.248 1.00 69.44 306 LEU A O 1
ATOM 2446 N N . ASP A 1 307 ? 24.582 6.012 -11.428 1.00 63.38 307 ASP A N 1
ATOM 2447 C CA . ASP A 1 307 ? 25.945 6.064 -12.001 1.00 63.38 307 ASP A CA 1
ATOM 2448 C C . ASP A 1 307 ? 26.361 4.800 -12.772 1.00 63.38 307 ASP A C 1
ATOM 2450 O O . ASP A 1 307 ? 27.381 4.798 -13.459 1.00 63.38 307 ASP A O 1
ATOM 2454 N N . GLY A 1 308 ? 25.526 3.758 -12.738 1.00 59.97 308 GLY A N 1
ATOM 2455 C CA . GLY A 1 308 ? 25.678 2.547 -13.544 1.00 59.97 308 GLY A CA 1
ATOM 2456 C C . GLY A 1 308 ? 26.795 1.605 -13.114 1.00 59.97 308 GLY A C 1
ATOM 2457 O O . GLY A 1 308 ? 26.993 0.583 -13.769 1.00 59.97 308 GLY A O 1
ATOM 2458 N N . THR A 1 309 ? 27.503 1.898 -12.021 1.00 56.12 309 THR A N 1
ATOM 2459 C CA . THR A 1 309 ? 28.485 0.966 -11.468 1.00 56.12 309 THR A CA 1
ATOM 2460 C C . THR A 1 309 ? 27.875 0.170 -10.321 1.00 56.12 309 THR A C 1
ATOM 2462 O O . THR A 1 309 ? 27.706 0.674 -9.216 1.00 56.12 309 THR A O 1
ATOM 2465 N N . ASN A 1 310 ? 27.559 -1.101 -10.596 1.00 55.53 310 ASN A N 1
ATOM 2466 C CA . ASN A 1 310 ? 27.187 -2.098 -9.592 1.00 55.53 310 ASN A CA 1
ATOM 2467 C C . ASN A 1 310 ? 28.398 -2.404 -8.699 1.00 55.53 310 ASN A C 1
ATOM 2469 O O . ASN A 1 310 ? 29.105 -3.390 -8.914 1.00 55.53 310 ASN A O 1
ATOM 2473 N N . GLN A 1 311 ? 28.671 -1.569 -7.698 1.00 50.47 311 GLN A N 1
ATOM 2474 C CA . GLN A 1 311 ? 29.661 -1.902 -6.676 1.00 50.47 311 GLN A CA 1
ATOM 2475 C C . GLN A 1 311 ? 29.044 -2.953 -5.741 1.00 50.47 311 GLN A C 1
ATOM 2477 O O . GLN A 1 311 ? 28.321 -2.628 -4.805 1.00 50.47 311 GLN A O 1
ATOM 2482 N N . GLY A 1 312 ? 29.262 -4.238 -6.045 1.00 52.97 312 GLY A N 1
ATOM 2483 C CA . GLY A 1 312 ? 28.862 -5.356 -5.179 1.00 52.97 312 GLY A CA 1
ATOM 2484 C C . GLY A 1 312 ? 27.353 -5.631 -5.085 1.00 52.97 312 GLY A C 1
ATOM 2485 O O . GLY A 1 312 ? 26.908 -6.138 -4.062 1.00 52.97 312 GLY A O 1
ATOM 2486 N N . GLY A 1 313 ? 26.566 -5.294 -6.117 1.00 63.03 313 GLY A N 1
ATOM 2487 C CA . GLY A 1 313 ? 25.102 -5.497 -6.141 1.00 63.03 313 GLY A CA 1
ATOM 2488 C C . GLY A 1 313 ? 24.268 -4.277 -5.718 1.00 63.03 313 GLY A C 1
ATOM 2489 O O . GLY A 1 313 ? 23.040 -4.350 -5.671 1.00 63.03 313 GLY A O 1
ATOM 2490 N N . ALA A 1 314 ? 24.919 -3.144 -5.435 1.00 71.12 314 ALA A N 1
ATOM 2491 C CA . ALA A 1 314 ? 24.264 -1.869 -5.161 1.00 71.12 314 ALA A CA 1
ATOM 2492 C C . ALA A 1 314 ? 24.392 -0.893 -6.341 1.00 71.12 314 ALA A C 1
ATOM 2494 O O . ALA A 1 314 ? 25.440 -0.806 -6.979 1.00 71.12 314 ALA A O 1
ATOM 2495 N N . TRP A 1 315 ? 23.331 -0.126 -6.579 1.00 73.81 315 TRP A N 1
ATOM 2496 C CA . TRP A 1 315 ? 23.233 0.912 -7.597 1.00 73.81 315 TRP A CA 1
ATOM 2497 C C . TRP A 1 315 ? 23.631 2.272 -7.010 1.00 73.81 315 TRP A C 1
ATOM 2499 O O . TRP A 1 315 ? 22.962 2.795 -6.109 1.00 73.81 315 TRP A O 1
ATOM 2509 N N . GLY A 1 316 ? 24.738 2.829 -7.509 1.00 69.00 316 GLY A N 1
ATOM 2510 C CA . GLY A 1 316 ? 25.262 4.133 -7.100 1.00 69.00 316 GLY A CA 1
ATOM 2511 C C . GLY A 1 316 ? 24.443 5.307 -7.642 1.00 69.00 316 GLY A C 1
ATOM 2512 O O . GLY A 1 316 ? 23.802 5.204 -8.693 1.00 69.00 316 GLY A O 1
ATOM 2513 N N . LEU A 1 317 ? 24.444 6.428 -6.908 1.00 67.00 317 LEU A N 1
ATOM 2514 C CA . LEU A 1 317 ? 23.712 7.646 -7.266 1.00 67.00 317 LEU A CA 1
ATOM 2515 C C . LEU A 1 317 ? 24.665 8.720 -7.829 1.00 67.00 317 LEU A C 1
ATOM 2517 O O . LEU A 1 317 ? 25.612 9.110 -7.154 1.00 67.00 317 LEU A O 1
ATOM 2521 N N . LYS A 1 318 ? 24.381 9.245 -9.031 1.00 59.97 318 LYS A N 1
ATOM 2522 C CA . LYS A 1 318 ? 25.189 10.239 -9.784 1.00 59.97 318 LYS A CA 1
ATOM 2523 C C . LYS A 1 318 ? 25.378 11.577 -9.064 1.00 59.97 318 LYS A C 1
ATOM 2525 O O . LYS A 1 318 ? 26.419 12.208 -9.221 1.00 59.97 318 LYS A O 1
ATOM 2530 N N . VAL A 1 319 ? 24.382 12.020 -8.297 1.00 54.25 319 VAL A N 1
ATOM 2531 C CA . VAL A 1 319 ? 24.489 13.196 -7.422 1.00 54.25 319 VAL A CA 1
ATOM 2532 C C . VAL A 1 319 ? 24.339 12.705 -5.986 1.00 54.25 319 VAL A C 1
ATOM 2534 O O . VAL A 1 319 ? 23.228 12.678 -5.454 1.00 54.25 319 VAL A O 1
ATOM 2537 N N . PRO A 1 320 ? 25.433 12.280 -5.334 1.00 49.50 320 PRO A N 1
ATOM 2538 C CA . PRO A 1 320 ? 25.421 11.992 -3.912 1.00 49.50 320 PRO A CA 1
ATOM 2539 C C . PRO A 1 320 ? 25.363 13.330 -3.168 1.00 49.50 320 PRO A C 1
ATOM 2541 O O . PRO A 1 320 ? 26.354 13.828 -2.644 1.00 49.50 320 PRO A O 1
ATOM 2544 N N . GLY A 1 321 ? 24.196 13.972 -3.140 1.00 42.88 321 GLY A N 1
ATOM 2545 C CA . GLY A 1 321 ? 23.976 15.090 -2.233 1.00 42.88 321 GLY A CA 1
ATOM 2546 C C . GLY A 1 321 ? 24.036 14.556 -0.804 1.00 42.88 321 GLY A C 1
ATOM 2547 O O . GLY A 1 321 ? 23.081 13.909 -0.395 1.00 42.88 321 GLY A O 1
ATOM 2548 N N . GLN A 1 322 ? 25.170 14.746 -0.114 1.00 42.78 322 GLN A N 1
ATOM 2549 C CA . GLN A 1 322 ? 25.462 14.608 1.334 1.00 42.78 322 GLN A CA 1
ATOM 2550 C C . GLN A 1 322 ? 24.705 13.558 2.197 1.00 42.78 322 GLN A C 1
ATOM 2552 O O . GLN A 1 322 ? 24.753 13.628 3.420 1.00 42.78 322 GLN A O 1
ATOM 2557 N N . GLY A 1 323 ? 24.064 12.539 1.625 1.00 40.78 323 GLY A N 1
ATOM 2558 C CA . GLY A 1 323 ? 23.356 11.519 2.403 1.00 40.78 323 GLY A CA 1
ATOM 2559 C C . GLY A 1 323 ? 22.663 10.404 1.619 1.00 40.78 323 GLY A C 1
ATOM 2560 O O . GLY A 1 323 ? 22.266 9.421 2.237 1.00 40.78 323 GLY A O 1
ATOM 2561 N N . GLY A 1 324 ? 22.491 10.517 0.294 1.00 51.66 324 GLY A N 1
ATOM 2562 C CA . GLY A 1 324 ? 21.882 9.464 -0.538 1.00 51.66 324 GLY A CA 1
ATOM 2563 C C . GLY A 1 324 ? 22.618 8.127 -0.420 1.00 51.66 324 GLY A C 1
ATOM 2564 O O . GLY A 1 324 ? 23.735 8.019 -0.914 1.00 51.66 324 GLY A O 1
ATOM 2565 N N . ARG A 1 325 ? 22.018 7.103 0.206 1.00 59.66 325 ARG A N 1
ATOM 2566 C CA . ARG A 1 325 ? 22.591 5.743 0.219 1.00 59.66 325 ARG A CA 1
ATOM 2567 C C . ARG A 1 325 ? 22.388 5.077 -1.147 1.00 59.66 325 ARG A C 1
ATOM 2569 O O . ARG A 1 325 ? 21.330 5.250 -1.758 1.00 59.66 325 ARG A O 1
ATOM 2576 N N . ALA A 1 326 ? 23.385 4.310 -1.596 1.00 67.00 326 ALA A N 1
ATOM 2577 C CA . ALA A 1 326 ? 23.249 3.416 -2.745 1.00 67.00 326 ALA A CA 1
ATOM 2578 C C . ALA A 1 326 ? 22.055 2.470 -2.537 1.00 67.00 326 ALA A C 1
ATOM 2580 O O . ALA A 1 326 ? 21.786 2.038 -1.412 1.00 67.00 326 ALA A O 1
ATOM 2581 N N . LEU A 1 327 ? 21.332 2.164 -3.613 1.00 76.75 327 LEU A N 1
ATOM 2582 C CA . LEU A 1 327 ? 20.168 1.285 -3.553 1.00 76.75 327 LEU A CA 1
ATOM 2583 C C . LEU A 1 327 ? 20.596 -0.140 -3.883 1.00 76.75 327 LEU A C 1
ATOM 2585 O O . LEU A 1 327 ? 21.080 -0.407 -4.977 1.00 76.75 327 LEU A O 1
ATOM 2589 N N . GLN A 1 328 ? 20.411 -1.065 -2.947 1.00 83.44 328 GLN A N 1
ATOM 2590 C CA . GLN A 1 328 ? 20.579 -2.486 -3.244 1.00 83.44 328 GLN A CA 1
ATOM 2591 C C . GLN A 1 328 ? 19.445 -2.955 -4.145 1.00 83.44 328 GLN A C 1
ATOM 2593 O O . GLN A 1 328 ? 18.291 -2.558 -3.946 1.00 83.44 328 GLN A O 1
ATOM 2598 N N . GLU A 1 329 ? 19.771 -3.787 -5.129 1.00 86.94 329 GLU A N 1
ATOM 2599 C CA . GLU A 1 329 ? 18.736 -4.455 -5.908 1.00 86.94 329 GLU A CA 1
ATOM 2600 C C . GLU A 1 329 ? 17.853 -5.316 -4.994 1.00 86.94 329 GLU A C 1
ATOM 2602 O O . GLU A 1 329 ? 18.306 -5.804 -3.956 1.00 86.94 329 GLU A O 1
ATOM 2607 N N . ALA A 1 330 ? 16.570 -5.436 -5.329 1.00 85.88 330 ALA A N 1
ATOM 2608 C CA . ALA A 1 330 ? 15.674 -6.352 -4.639 1.00 85.88 330 ALA A CA 1
ATOM 2609 C C . ALA A 1 330 ? 16.228 -7.784 -4.715 1.00 85.88 330 ALA A C 1
ATOM 2611 O O . ALA A 1 330 ? 16.762 -8.194 -5.745 1.00 85.88 330 ALA A O 1
ATOM 2612 N N . GLU A 1 331 ? 16.108 -8.526 -3.612 1.00 85.81 331 GLU A N 1
ATOM 2613 C CA . GLU A 1 331 ? 16.548 -9.921 -3.562 1.00 85.81 331 GLU A CA 1
ATOM 2614 C C . GLU A 1 331 ? 15.773 -10.756 -4.595 1.00 85.81 331 GLU A C 1
ATOM 2616 O O . GLU A 1 331 ? 14.563 -10.543 -4.734 1.00 85.81 331 GLU A O 1
ATOM 2621 N N . PRO A 1 332 ? 16.424 -11.707 -5.291 1.00 83.94 332 PRO A N 1
ATOM 2622 C CA . PRO A 1 332 ? 15.735 -12.608 -6.205 1.00 83.94 332 PRO A CA 1
ATOM 2623 C C . PRO A 1 332 ? 14.645 -13.406 -5.487 1.00 83.94 332 PRO A C 1
ATOM 2625 O O . PRO A 1 332 ? 14.889 -14.007 -4.440 1.00 83.94 332 PRO A O 1
ATOM 2628 N N . ASP A 1 333 ? 13.463 -13.461 -6.090 1.00 87.50 333 ASP A N 1
ATOM 2629 C CA . ASP A 1 333 ? 12.327 -14.237 -5.604 1.00 87.50 333 ASP A CA 1
ATOM 2630 C C . ASP A 1 333 ? 11.772 -15.032 -6.790 1.00 87.50 333 ASP A C 1
ATOM 2632 O O . ASP A 1 333 ? 11.009 -14.483 -7.576 1.00 87.50 333 ASP A O 1
ATOM 2636 N N . PRO A 1 334 ? 12.157 -16.310 -6.973 1.00 87.88 334 PRO A N 1
ATOM 2637 C CA . PRO A 1 334 ? 11.807 -17.067 -8.176 1.00 87.88 334 PRO A CA 1
ATOM 2638 C C . PRO A 1 334 ? 10.301 -17.177 -8.440 1.00 87.88 334 PRO A C 1
ATOM 2640 O O . PRO A 1 334 ? 9.893 -17.315 -9.591 1.00 87.88 334 PRO A O 1
ATOM 2643 N N . VAL A 1 335 ? 9.476 -17.137 -7.387 1.00 85.44 335 VAL A N 1
ATOM 2644 C CA . VAL A 1 335 ? 8.017 -17.211 -7.516 1.00 85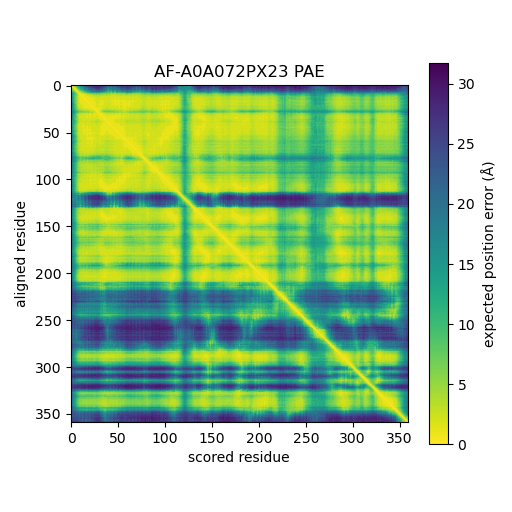.44 335 VAL A CA 1
ATOM 2645 C C . VAL A 1 335 ? 7.478 -15.863 -7.975 1.00 85.44 335 VAL A C 1
ATOM 2647 O O . VAL A 1 335 ? 6.753 -15.807 -8.968 1.00 85.44 335 VAL A O 1
ATOM 2650 N N . ALA A 1 336 ? 7.863 -14.779 -7.297 1.00 86.44 336 ALA A N 1
ATOM 2651 C CA . ALA A 1 336 ? 7.455 -13.438 -7.699 1.00 86.44 336 ALA A CA 1
ATOM 2652 C C . ALA A 1 336 ? 7.972 -13.090 -9.105 1.00 86.44 336 ALA A C 1
ATOM 2654 O O . ALA A 1 336 ? 7.223 -12.580 -9.935 1.00 86.44 336 ALA A O 1
ATOM 2655 N N . ASP A 1 337 ? 9.215 -13.466 -9.401 1.00 88.94 337 ASP A N 1
ATOM 2656 C CA . ASP A 1 337 ? 9.886 -13.247 -10.675 1.00 88.94 337 ASP A CA 1
ATOM 2657 C C . ASP A 1 337 ? 9.155 -13.932 -11.837 1.00 88.94 337 ASP A C 1
ATOM 2659 O O . ASP A 1 337 ? 8.996 -13.331 -12.900 1.00 88.94 337 ASP A O 1
ATOM 2663 N N . ALA A 1 338 ? 8.677 -15.164 -11.638 1.00 86.06 338 ALA A N 1
ATOM 2664 C CA . ALA A 1 338 ? 7.910 -15.892 -12.646 1.00 86.06 338 ALA A CA 1
ATOM 2665 C C . ALA A 1 338 ? 6.539 -15.245 -12.911 1.00 86.06 338 ALA A C 1
ATOM 2667 O O . ALA A 1 338 ? 6.071 -15.213 -14.051 1.00 86.06 338 ALA A O 1
ATOM 2668 N N . ILE A 1 339 ? 5.897 -14.710 -11.869 1.00 84.81 339 ILE A N 1
ATOM 2669 C CA . ILE A 1 339 ? 4.620 -13.991 -11.981 1.00 84.81 339 ILE A CA 1
ATOM 2670 C C . ILE A 1 339 ? 4.823 -12.675 -12.732 1.00 84.81 339 ILE A C 1
ATOM 2672 O O . ILE A 1 339 ? 4.093 -12.357 -13.667 1.00 84.81 339 ILE A O 1
ATOM 2676 N N . GLU A 1 340 ? 5.856 -11.933 -12.369 1.00 86.88 340 GLU A N 1
ATOM 2677 C CA . GLU A 1 340 ? 6.278 -10.727 -13.063 1.00 86.88 340 GLU A CA 1
ATOM 2678 C C . GLU A 1 340 ? 6.539 -10.968 -14.560 1.00 86.88 340 GLU A C 1
ATOM 2680 O O . GLU A 1 340 ? 5.992 -10.265 -15.412 1.00 86.88 340 GLU A O 1
ATOM 2685 N N . GLU A 1 341 ? 7.321 -11.998 -14.896 1.00 84.19 341 GLU A N 1
ATOM 2686 C CA . GLU A 1 341 ? 7.650 -12.379 -16.278 1.00 84.19 341 GLU A CA 1
ATOM 2687 C C . GLU A 1 341 ? 6.428 -12.843 -17.079 1.00 84.19 341 GLU A C 1
ATOM 2689 O O . GLU A 1 341 ? 6.362 -12.668 -18.301 1.00 84.19 341 GLU A O 1
ATOM 2694 N N . LYS A 1 342 ? 5.423 -13.404 -16.406 1.00 79.50 342 LYS A N 1
ATOM 2695 C CA . LYS A 1 342 ? 4.152 -13.763 -17.034 1.00 79.50 342 LYS A CA 1
ATOM 2696 C C . LYS A 1 342 ? 3.379 -12.527 -17.502 1.00 79.50 342 LYS A C 1
ATOM 2698 O O . LYS A 1 342 ? 2.808 -12.561 -18.598 1.00 79.50 342 LYS A O 1
ATOM 2703 N N . TYR A 1 343 ? 3.379 -11.462 -16.700 1.00 78.12 343 TYR A N 1
ATOM 2704 C CA . TYR A 1 343 ? 2.504 -10.299 -16.873 1.00 78.12 343 TYR A CA 1
ATOM 2705 C C . TYR A 1 343 ? 3.152 -9.074 -17.525 1.00 78.12 343 TYR A C 1
ATOM 2707 O O . TYR A 1 343 ? 2.444 -8.207 -18.039 1.00 78.12 343 TYR A O 1
ATOM 2715 N N . ILE A 1 344 ? 4.479 -8.986 -17.531 1.00 75.31 344 ILE A N 1
ATOM 2716 C CA . ILE A 1 344 ? 5.208 -7.863 -18.124 1.00 75.31 344 ILE A CA 1
ATOM 2717 C C . ILE A 1 344 ? 4.765 -7.569 -19.572 1.00 75.31 344 ILE A C 1
ATOM 2719 O O . ILE A 1 344 ? 4.832 -8.445 -20.439 1.00 75.31 344 ILE A O 1
ATOM 2723 N N . ASN A 1 345 ? 4.360 -6.314 -19.829 1.00 70.38 345 ASN A N 1
ATOM 2724 C CA . ASN A 1 345 ? 3.824 -5.793 -21.101 1.00 70.38 345 ASN A CA 1
ATOM 2725 C C . ASN A 1 345 ? 2.559 -6.512 -21.607 1.00 70.38 345 ASN A C 1
ATOM 2727 O O . ASN A 1 345 ? 2.284 -6.517 -22.809 1.00 70.38 345 ASN A O 1
ATOM 2731 N N . ARG A 1 346 ? 1.830 -7.197 -20.717 1.00 70.38 346 ARG A N 1
ATOM 2732 C CA . ARG A 1 346 ? 0.656 -8.021 -21.061 1.00 70.38 346 ARG A CA 1
ATOM 2733 C C . ARG A 1 346 ? -0.577 -7.716 -20.232 1.00 70.38 346 ARG A C 1
ATOM 2735 O O . ARG A 1 346 ? -1.634 -8.307 -20.460 1.00 70.38 346 ARG A O 1
ATOM 2742 N N . ILE A 1 347 ? -0.446 -6.774 -19.311 1.00 67.38 347 ILE A N 1
ATOM 2743 C CA . ILE A 1 347 ? -1.567 -6.194 -18.596 1.00 67.38 347 ILE A CA 1
ATOM 2744 C C . ILE A 1 347 ? -1.989 -4.949 -19.368 1.00 67.38 347 ILE A C 1
ATOM 2746 O O . ILE A 1 347 ? -1.151 -4.196 -19.848 1.00 67.38 347 ILE A O 1
ATOM 2750 N N . ARG A 1 348 ? -3.293 -4.729 -19.521 1.00 56.66 348 ARG A N 1
ATOM 2751 C CA . ARG A 1 348 ? -3.793 -3.409 -19.899 1.00 56.66 348 ARG A CA 1
ATOM 2752 C C . ARG A 1 348 ? -4.623 -2.890 -18.751 1.00 56.66 348 ARG A C 1
ATOM 2754 O O . ARG A 1 348 ? -5.567 -3.541 -18.313 1.00 56.66 348 ARG A O 1
ATOM 2761 N N . ALA A 1 349 ? -4.315 -1.680 -18.300 1.00 49.66 349 ALA A N 1
ATOM 2762 C CA . ALA A 1 349 ? -5.302 -0.927 -17.553 1.00 49.66 349 ALA A CA 1
ATOM 2763 C C . ALA A 1 349 ? -6.504 -0.712 -18.484 1.00 49.66 349 ALA A C 1
ATOM 2765 O O . ALA A 1 349 ? -6.391 -0.025 -19.503 1.00 49.66 349 ALA A O 1
ATOM 2766 N N . ALA A 1 350 ? -7.649 -1.319 -18.163 1.00 44.72 350 ALA A N 1
ATOM 2767 C CA . ALA A 1 350 ? -8.901 -0.946 -18.803 1.00 44.72 350 ALA A CA 1
ATOM 2768 C C . ALA A 1 350 ? -9.066 0.578 -18.644 1.00 44.72 350 ALA A C 1
ATOM 2770 O O . ALA A 1 350 ? -8.756 1.092 -17.561 1.00 44.72 350 ALA A O 1
ATOM 2771 N N . PRO A 1 351 ? -9.518 1.323 -19.670 1.00 41.62 351 PRO A N 1
ATOM 2772 C CA . PRO A 1 351 ? -9.816 2.740 -19.524 1.00 41.62 351 PRO A CA 1
ATOM 2773 C C . PRO A 1 351 ? -10.945 2.907 -18.501 1.00 41.62 351 PRO A C 1
ATOM 2775 O O . PRO A 1 351 ? -12.129 2.898 -18.824 1.00 41.62 351 PRO A O 1
ATOM 2778 N N . GLY A 1 352 ? -10.574 3.025 -17.230 1.00 38.62 352 GLY A N 1
ATOM 2779 C CA . GLY A 1 352 ? -11.489 3.391 -16.171 1.00 38.62 352 GLY A CA 1
ATOM 2780 C C . GLY A 1 352 ? -11.915 4.833 -16.399 1.00 38.62 352 GLY A C 1
ATOM 2781 O O . GLY A 1 352 ? -11.078 5.710 -16.631 1.00 38.62 352 GLY A O 1
ATOM 2782 N N . GLN A 1 353 ? -13.215 5.112 -16.305 1.00 34.00 353 GLN A N 1
ATOM 2783 C CA . GLN A 1 353 ? -13.639 6.486 -16.060 1.00 34.00 353 GLN A CA 1
ATOM 2784 C C . GLN A 1 353 ? -12.914 6.953 -14.793 1.00 34.00 353 GLN A C 1
ATOM 2786 O O . GLN A 1 353 ? -13.020 6.290 -13.760 1.00 34.00 353 GLN A O 1
ATOM 2791 N N . LYS A 1 354 ? -12.151 8.058 -14.871 1.00 35.34 354 LYS A N 1
ATOM 2792 C CA . LYS A 1 354 ? -11.577 8.723 -13.688 1.00 35.34 354 LYS A CA 1
ATOM 2793 C C . LYS A 1 354 ? -12.679 8.781 -12.631 1.00 35.34 354 LYS A C 1
ATOM 2795 O O . LYS A 1 354 ? -13.716 9.388 -12.886 1.00 35.34 354 LYS A O 1
ATOM 2800 N N . GLY A 1 355 ? -12.469 8.078 -11.518 1.00 32.59 355 GLY A N 1
ATOM 2801 C CA . GLY A 1 355 ? -13.507 7.747 -10.550 1.00 32.59 355 GLY A CA 1
ATOM 2802 C C . GLY A 1 355 ? -14.317 8.963 -10.117 1.00 32.59 355 GLY A C 1
ATOM 2803 O O . GLY A 1 355 ? -13.893 9.727 -9.257 1.00 32.59 355 GLY A O 1
ATOM 2804 N N . ALA A 1 356 ? -15.510 9.106 -10.683 1.00 24.77 356 ALA A N 1
ATOM 2805 C CA . ALA A 1 356 ? -16.636 9.584 -9.916 1.00 24.77 356 ALA A CA 1
ATOM 2806 C C . ALA A 1 356 ? -17.195 8.340 -9.235 1.00 24.77 356 ALA A C 1
ATOM 2808 O O . ALA A 1 356 ? -17.538 7.368 -9.911 1.00 24.77 356 ALA A O 1
ATOM 2809 N N . ALA A 1 357 ? -17.257 8.350 -7.905 1.00 26.19 357 ALA A N 1
ATOM 2810 C CA . ALA A 1 357 ? -18.148 7.442 -7.209 1.00 26.19 357 ALA A CA 1
ATOM 2811 C C . ALA A 1 357 ? -19.532 7.619 -7.850 1.00 26.19 357 ALA A C 1
ATOM 2813 O O . ALA A 1 357 ? -20.134 8.688 -7.740 1.00 26.19 357 ALA A O 1
ATOM 2814 N N . LYS A 1 358 ? -20.001 6.614 -8.591 1.00 25.28 358 LYS A N 1
ATOM 2815 C CA . LYS A 1 358 ? -21.430 6.505 -8.855 1.00 25.28 358 LYS A CA 1
ATOM 2816 C C . LYS A 1 358 ? -22.030 6.092 -7.517 1.00 25.28 358 LYS A C 1
ATOM 2818 O O . LYS A 1 358 ? -21.882 4.942 -7.115 1.00 25.28 358 LYS A O 1
ATOM 2823 N N . ILE A 1 359 ? -22.526 7.101 -6.799 1.00 30.73 359 ILE A N 1
ATOM 2824 C CA . ILE A 1 359 ? -23.362 6.959 -5.604 1.00 30.73 359 ILE A CA 1
ATOM 2825 C C . ILE A 1 359 ? -24.629 6.208 -6.000 1.00 30.73 359 ILE A C 1
ATOM 2827 O O . ILE A 1 359 ? -25.160 6.527 -7.093 1.00 30.73 359 ILE A O 1
#

Secondary structure (DSSP, 8-state):
--HHHHHHHHHHHHHHHHHHHHHH--TTTT--EEEEEETHHHHHHHHHHHHHHHH-EE-TTGGGGHHHHHHHHHHS-TT-SS----HHHHHHHTT-EEGGGGG-EEEEEEES-B---S--TT------TT-SPPTT-SEEEEEEETT--BGGG-B----PPTT----TTS-S--EEEEEEESS-HHHHH--SS--TTHHHHHHHHHHHHHHTTS-PPPSS-SS-TT-TT-TTB-TTTTSPP---S-----SPPPPPS---HHHHHHHHHTTSPB---PPPS-SS--EEE-GGGGGS-TTSSS-SSEEEEEETTEEEESS--TT-PPEEBPPP-HHHHHHHHHHTTTB------------

Nearest PDB structures (foldseek):
  4m0m-assembly1_A  TM=5.788E-01  e=5.224E-04  Legionella pneumophila subsp. pneumophila str. Philadelphia 1

Mean predicted aligned error: 10.76 Å

InterPro domains:
  IPR018712 T6SS, Phospholipase effector Tle1-like, catalytic domain [PF09994] (3-208)

Solvent-accessible surface area (backbone atoms only — not comparable to full-atom values): 20461 Å² total; per-residue (Å²): 139,62,59,56,65,55,57,54,50,49,58,48,48,42,53,49,52,51,50,50,45,28,69,67,63,48,70,83,94,49,55,79,38,73,34,67,22,43,30,60,46,15,40,44,32,34,28,44,51,27,46,28,38,27,62,19,36,41,31,67,74,24,50,81,47,38,70,62,52,50,58,51,55,69,71,46,69,67,83,53,80,54,62,78,77,51,74,71,53,44,68,73,45,65,76,34,55,37,64,72,44,18,61,20,38,42,38,42,43,30,19,42,26,25,59,85,90,60,73,23,86,76,75,47,64,80,77,71,67,28,56,59,63,50,66,35,36,26,34,38,39,34,42,31,36,62,53,50,34,49,57,80,61,52,64,60,78,59,42,60,59,84,95,66,72,61,48,92,86,70,50,35,35,68,49,73,47,32,35,33,37,65,38,34,61,46,31,38,54,36,90,52,95,74,45,53,44,16,23,47,47,48,21,46,50,49,15,56,38,36,71,71,76,76,44,78,85,77,96,50,52,89,90,50,71,80,52,90,74,52,62,51,51,44,96,64,55,88,52,81,69,85,72,89,67,51,68,56,49,65,53,71,77,80,81,74,91,75,80,44,78,65,51,61,56,41,58,71,53,61,79,51,65,73,44,78,73,56,43,71,98,66,70,61,46,66,62,22,26,45,74,57,54,76,50,42,41,66,88,32,47,86,29,77,54,50,58,83,52,65,68,90,63,24,45,36,53,58,62,63,51,94,62,43,73,62,36,35,52,55,78,91,44,76,68,36,51,53,45,23,59,62,30,49,75,32,56,38,83,52,88,65,74,81,81,68,82,83,122

Organism: NCBI:txid1182545

Radius of gyration: 21.36 Å; Cα contacts (8 Å, |Δi|>4): 584; chains: 1; bounding box: 55×49×56 Å

pLDDT: mean 74.45, std 19.91, range [24.77, 97.88]